Protein AF-A0A2K2TXX6-F1 (afdb_monomer)

Radius of gyration: 112.75 Å; Cα contacts (8 Å, |Δi|>4): 164; chains: 1; bounding box: 231×86×339 Å

Structure (mmCIF, N/CA/C/O backbone):
data_AF-A0A2K2TXX6-F1
#
_entry.id   AF-A0A2K2TXX6-F1
#
loop_
_atom_site.group_PDB
_atom_site.id
_atom_site.type_symbol
_atom_site.label_atom_id
_atom_site.label_alt_id
_atom_site.label_comp_id
_atom_site.label_asym_id
_atom_site.label_entity_id
_atom_site.label_seq_id
_atom_site.pdbx_PDB_ins_code
_atom_site.Cartn_x
_atom_site.Cartn_y
_atom_site.Cartn_z
_atom_site.occupancy
_atom_site.B_iso_or_equiv
_atom_site.auth_seq_id
_atom_site.auth_comp_id
_atom_site.auth_asym_id
_atom_site.auth_atom_id
_atom_site.pdbx_PDB_model_num
ATOM 1 N N . MET A 1 1 ? -88.894 10.473 211.378 1.00 54.88 1 MET A N 1
ATOM 2 C CA . MET A 1 1 ? -88.520 10.348 209.951 1.00 54.88 1 MET A CA 1
ATOM 3 C C . MET A 1 1 ? -89.154 11.497 209.178 1.00 54.88 1 MET A C 1
ATOM 5 O O . MET A 1 1 ? -90.356 11.687 209.310 1.00 54.88 1 MET A O 1
ATOM 9 N N . ALA A 1 2 ? -88.357 12.296 208.462 1.00 49.31 2 ALA A N 1
ATOM 10 C CA . ALA A 1 2 ? -88.791 13.479 207.704 1.00 49.31 2 ALA A CA 1
ATOM 11 C C . ALA A 1 2 ? -87.678 13.893 206.715 1.00 49.31 2 ALA A C 1
ATOM 13 O O . ALA A 1 2 ? -86.515 13.722 207.057 1.00 49.31 2 ALA A O 1
ATOM 14 N N . LYS A 1 3 ? -87.918 14.479 205.535 1.00 46.47 3 LYS A N 1
ATOM 15 C CA . LYS A 1 3 ? -89.090 14.522 204.634 1.00 46.47 3 LYS A CA 1
ATOM 16 C C . LYS A 1 3 ? -88.540 14.953 203.259 1.00 46.47 3 LYS A C 1
ATOM 18 O O . LYS A 1 3 ? -87.816 15.941 203.196 1.00 46.47 3 LYS A O 1
ATOM 23 N N . LEU A 1 4 ? -88.849 14.217 202.191 1.00 51.28 4 LEU A N 1
ATOM 24 C CA . LEU A 1 4 ? -88.405 14.537 200.827 1.00 51.28 4 LEU A CA 1
ATOM 25 C C . LEU A 1 4 ? -89.180 15.727 200.243 1.00 51.28 4 LEU A C 1
ATOM 27 O O . LEU A 1 4 ? -90.407 15.778 200.349 1.00 51.28 4 LEU A O 1
ATOM 31 N N . GLN A 1 5 ? -88.454 16.637 199.590 1.00 69.19 5 GLN A N 1
ATOM 32 C CA . GLN A 1 5 ? -88.992 17.682 198.714 1.00 69.19 5 GLN A CA 1
ATOM 33 C C . GLN A 1 5 ? -88.834 17.254 197.244 1.00 69.19 5 GLN A C 1
ATOM 35 O O . GLN A 1 5 ? -87.839 16.628 196.886 1.00 69.19 5 GLN A O 1
ATOM 40 N N . TYR A 1 6 ? -89.833 17.563 196.416 1.00 70.69 6 TYR A N 1
ATOM 41 C CA . TYR A 1 6 ? -89.988 17.135 195.021 1.00 70.69 6 TYR A CA 1
ATOM 42 C C . TYR A 1 6 ? -90.580 18.285 194.188 1.00 70.69 6 TYR A C 1
ATOM 44 O O . TYR A 1 6 ? -91.338 19.096 194.722 1.00 70.69 6 TYR A O 1
ATOM 52 N N . MET A 1 7 ? -90.267 18.355 192.887 1.00 73.12 7 MET A N 1
ATOM 53 C CA . MET A 1 7 ? -91.048 19.166 191.942 1.00 73.12 7 MET A CA 1
ATOM 54 C C . MET A 1 7 ? -92.363 18.453 191.654 1.00 73.12 7 MET A C 1
ATOM 56 O O . MET A 1 7 ? -92.396 17.245 191.416 1.00 73.12 7 MET A O 1
ATOM 60 N N . THR A 1 8 ? -93.453 19.209 191.702 1.00 74.88 8 THR A N 1
ATOM 61 C CA . THR A 1 8 ? -94.762 18.704 191.306 1.00 74.88 8 THR A CA 1
ATOM 62 C C . THR A 1 8 ? -94.831 18.609 189.789 1.00 74.88 8 THR A C 1
ATOM 64 O O . THR A 1 8 ? -94.085 19.268 189.062 1.00 74.88 8 THR A O 1
ATOM 67 N N . LEU A 1 9 ? -95.780 17.811 189.311 1.00 78.88 9 LEU A N 1
ATOM 68 C CA . LEU A 1 9 ? -96.075 17.719 187.888 1.00 78.88 9 LEU A CA 1
ATOM 69 C C . LEU A 1 9 ? -96.394 19.103 187.288 1.00 78.88 9 LEU A C 1
ATOM 71 O O . LEU A 1 9 ? -95.969 19.383 186.179 1.00 78.88 9 LEU A O 1
ATOM 75 N N . ALA A 1 10 ? -97.033 19.996 188.055 1.00 85.25 10 ALA A N 1
ATOM 76 C CA . ALA A 1 10 ? -97.324 21.369 187.637 1.00 85.25 10 ALA A CA 1
ATOM 77 C C . ALA A 1 10 ? -96.055 22.179 187.321 1.00 85.25 10 ALA A C 1
ATOM 79 O O . ALA A 1 10 ? -95.984 22.821 186.279 1.00 85.25 10 ALA A O 1
ATOM 80 N N . ASN A 1 11 ? -95.028 22.081 188.170 1.00 77.56 11 ASN A N 1
ATOM 81 C CA . ASN A 1 11 ? -93.769 22.800 187.964 1.00 77.56 11 ASN A CA 1
ATOM 82 C C . ASN A 1 11 ? -92.996 22.271 186.740 1.00 77.56 11 ASN A C 1
ATOM 84 O O . ASN A 1 11 ? -92.229 23.007 186.125 1.00 77.56 11 ASN A O 1
ATOM 88 N N . LEU A 1 12 ? -93.167 20.987 186.400 1.00 81.69 12 LEU A N 1
ATOM 89 C CA . LEU A 1 12 ? -92.583 20.395 185.195 1.00 81.69 12 LEU A CA 1
ATOM 90 C C . LEU A 1 12 ? -93.338 20.836 183.930 1.00 81.69 12 LEU A C 1
ATOM 92 O O . LEU A 1 12 ? -92.712 21.113 182.908 1.00 81.69 12 LEU A O 1
ATOM 96 N N . THR A 1 13 ? -94.669 20.928 184.012 1.00 80.31 13 THR A N 1
ATOM 97 C CA . THR A 1 13 ? -95.532 21.422 182.929 1.00 80.31 13 THR A CA 1
ATOM 98 C C . THR A 1 13 ? -95.221 22.878 182.595 1.00 80.31 13 THR A C 1
ATOM 100 O O . THR A 1 13 ? -94.995 23.192 181.435 1.00 80.31 13 THR A O 1
ATOM 103 N N . GLU A 1 14 ? -95.090 23.740 183.604 1.00 80.19 14 GLU A N 1
ATOM 104 C CA . GLU A 1 14 ? -94.794 25.166 183.412 1.00 80.19 14 GLU A CA 1
ATOM 105 C C . GLU A 1 14 ? -93.447 25.400 182.705 1.00 80.19 14 GLU A C 1
ATOM 107 O O . GLU A 1 14 ? -93.317 26.277 181.852 1.00 80.19 14 GLU A O 1
ATOM 112 N N . TYR A 1 15 ? -92.443 24.568 182.988 1.00 80.38 15 TYR A N 1
ATOM 113 C CA . TYR A 1 15 ? -91.153 24.644 182.304 1.00 80.38 15 TYR A CA 1
ATOM 114 C C . TYR A 1 15 ? -91.222 24.153 180.848 1.00 80.38 15 TYR A C 1
ATOM 116 O O . TYR A 1 15 ? -90.601 24.740 179.960 1.00 80.38 15 TYR A O 1
ATOM 124 N N . ASN A 1 16 ? -91.995 23.094 180.591 1.00 76.94 16 ASN A N 1
ATOM 125 C CA . ASN A 1 16 ? -92.209 22.562 179.246 1.00 76.94 16 ASN A CA 1
ATOM 126 C C . ASN A 1 16 ? -93.028 23.525 178.366 1.00 76.94 16 ASN A C 1
ATOM 128 O O . ASN A 1 16 ? -92.747 23.651 177.174 1.00 76.94 16 ASN A O 1
ATOM 132 N N . ASP A 1 17 ? -93.975 24.254 178.960 1.00 74.19 17 ASP A N 1
ATOM 133 C CA . ASP A 1 17 ? -94.766 25.284 178.281 1.00 74.19 17 ASP A CA 1
ATOM 134 C C . ASP A 1 17 ? -93.906 26.498 177.883 1.00 74.19 17 ASP A C 1
ATOM 136 O O . ASP A 1 17 ? -94.115 27.079 176.821 1.00 74.19 17 ASP A O 1
ATOM 140 N N . LEU A 1 18 ? -92.888 26.849 178.680 1.00 73.38 18 LEU A N 1
ATOM 141 C CA . LEU A 1 18 ? -91.960 27.949 178.377 1.00 73.38 18 LEU A CA 1
ATOM 142 C C . LEU A 1 18 ? -90.919 27.607 177.296 1.00 73.38 18 LEU A C 1
ATOM 144 O O . LEU A 1 18 ? -90.431 28.508 176.611 1.00 73.38 18 LEU A O 1
ATOM 148 N N . LEU A 1 19 ? -90.562 26.328 177.126 1.00 74.50 19 LEU A N 1
ATOM 149 C CA . LEU A 1 19 ? -89.631 25.878 176.079 1.00 74.50 19 LEU A CA 1
ATOM 150 C C . LEU A 1 19 ? -90.319 25.626 174.724 1.00 74.50 19 LEU A C 1
ATOM 152 O O . LEU A 1 19 ? -89.647 25.549 173.692 1.00 74.50 19 LEU A O 1
ATOM 156 N N . GLY A 1 20 ? -91.642 25.462 174.718 1.00 62.75 20 GLY A N 1
ATOM 157 C CA . GLY A 1 20 ? -92.421 25.039 173.561 1.00 62.75 20 GLY A CA 1
ATOM 158 C C . GLY A 1 20 ? -93.181 26.175 172.878 1.00 62.75 20 GLY A C 1
ATOM 159 O O . GLY A 1 20 ? -93.787 27.028 173.508 1.00 62.75 20 GLY A O 1
ATOM 160 N N . ALA A 1 21 ? -93.210 26.125 171.549 1.00 64.25 21 ALA A N 1
ATOM 161 C CA . ALA A 1 21 ? -94.090 26.884 170.656 1.00 64.25 21 ALA A CA 1
ATOM 162 C C . ALA A 1 21 ? -93.829 28.394 170.475 1.00 64.25 21 ALA A C 1
ATOM 164 O O . ALA A 1 21 ? -93.776 28.820 169.319 1.00 64.25 21 ALA A O 1
ATOM 165 N N . ASP A 1 22 ? -93.624 29.212 171.510 1.00 66.69 22 ASP A N 1
ATOM 166 C CA . ASP A 1 22 ? -93.670 30.675 171.291 1.00 66.69 22 ASP A CA 1
ATOM 167 C C . ASP A 1 22 ? -92.436 31.225 170.542 1.00 66.69 22 ASP A C 1
ATOM 169 O O . ASP A 1 22 ? -92.549 32.086 169.666 1.00 66.69 22 ASP A O 1
ATOM 173 N N . LEU A 1 23 ? -91.246 30.668 170.800 1.00 69.69 23 LEU A N 1
ATOM 174 C CA . LEU A 1 23 ? -90.014 31.083 170.116 1.00 69.69 23 LEU A CA 1
ATOM 175 C C . LEU A 1 23 ? -89.927 30.530 168.684 1.00 69.69 23 LEU A C 1
ATOM 177 O O . LEU A 1 23 ? -89.502 31.222 167.758 1.00 69.69 23 LEU A O 1
ATOM 181 N N . LEU A 1 24 ? -90.357 29.279 168.497 1.00 67.75 24 LEU A N 1
ATOM 182 C CA . LEU A 1 24 ? -90.286 28.591 167.209 1.00 67.75 24 LEU A CA 1
ATOM 183 C C . LEU A 1 24 ? -91.303 29.164 166.211 1.00 67.75 24 LEU A C 1
ATOM 185 O O . LEU A 1 24 ? -90.999 29.275 165.027 1.00 67.75 24 LEU A O 1
ATOM 189 N N . THR A 1 25 ? -92.472 29.600 166.687 1.00 68.62 25 THR A N 1
ATOM 190 C CA . THR A 1 25 ? -93.511 30.211 165.842 1.00 68.62 25 THR A CA 1
ATOM 191 C C . THR A 1 25 ? -93.083 31.588 165.335 1.00 68.62 25 THR A C 1
ATOM 193 O O . THR A 1 25 ? -93.201 31.850 164.141 1.00 68.62 25 THR A O 1
ATOM 196 N N . LYS A 1 26 ? -92.463 32.424 166.182 1.00 68.88 26 LYS A N 1
ATOM 197 C CA . LYS A 1 26 ? -91.936 33.741 165.769 1.00 68.88 26 LYS A CA 1
ATOM 198 C C . LYS A 1 26 ? -90.804 33.640 164.742 1.00 68.88 26 LYS A C 1
ATOM 200 O O . LYS A 1 26 ? -90.724 34.464 163.835 1.00 68.88 26 LYS A O 1
ATOM 205 N N . ILE A 1 27 ? -89.955 32.615 164.844 1.00 67.00 27 ILE A N 1
ATOM 206 C CA . ILE A 1 27 ? -88.919 32.344 163.835 1.00 67.00 27 ILE A CA 1
ATOM 207 C C . ILE A 1 27 ? -89.554 31.804 162.542 1.00 67.00 27 ILE A C 1
ATOM 209 O O . ILE A 1 27 ? -89.162 32.210 161.450 1.00 67.00 27 ILE A O 1
ATOM 213 N N . ASN A 1 28 ? -90.568 30.940 162.631 1.00 67.44 28 ASN A N 1
ATOM 214 C CA . ASN A 1 28 ? -91.198 30.343 161.452 1.00 67.44 28 ASN A CA 1
ATOM 215 C C . ASN A 1 28 ? -92.062 31.348 160.657 1.00 67.44 28 ASN A C 1
ATOM 217 O O . ASN A 1 28 ? -92.015 31.357 159.428 1.00 67.44 28 ASN A O 1
ATOM 221 N N . GLU A 1 29 ? -92.782 32.256 161.324 1.00 62.12 29 GLU A N 1
ATOM 222 C CA . GLU A 1 29 ? -93.545 33.329 160.664 1.00 62.12 29 GLU A CA 1
ATOM 223 C C . GLU A 1 29 ? -92.644 34.351 159.949 1.00 62.12 29 GLU A C 1
ATOM 225 O O . GLU A 1 29 ? -93.031 34.890 158.911 1.00 62.12 29 GLU A O 1
ATOM 230 N N . ALA A 1 30 ? -91.418 34.570 160.435 1.00 62.34 30 ALA A N 1
ATOM 231 C CA . ALA A 1 30 ? -90.466 35.490 159.813 1.00 62.34 30 ALA A CA 1
ATOM 232 C C . ALA A 1 30 ? -89.760 34.913 158.568 1.00 62.34 30 ALA A C 1
ATOM 234 O O . ALA A 1 30 ? -89.344 35.679 157.699 1.00 62.34 30 ALA A O 1
ATOM 235 N N . VAL A 1 31 ? -89.613 33.585 158.457 1.00 61.41 31 VAL A N 1
ATOM 236 C CA . VAL A 1 31 ? -88.744 32.956 157.436 1.00 61.41 31 VAL A CA 1
ATOM 237 C C . VAL A 1 31 ? -89.524 32.125 156.403 1.00 61.41 31 VAL A C 1
ATOM 239 O O . VAL A 1 31 ? -89.083 31.986 155.262 1.00 61.41 31 VAL A O 1
ATOM 242 N N . SER A 1 32 ? -90.725 31.640 156.730 1.00 56.28 32 SER A N 1
ATOM 243 C CA . SER A 1 32 ? -91.568 30.862 155.804 1.00 56.28 32 SER A CA 1
ATOM 244 C C . SER A 1 32 ? -92.094 31.627 154.558 1.00 56.28 32 SER A C 1
ATOM 246 O O . SER A 1 32 ? -92.290 30.986 153.522 1.00 56.28 32 SER A O 1
ATOM 248 N N . PRO A 1 33 ? -92.275 32.971 154.539 1.00 60.00 33 PRO A N 1
ATOM 249 C CA . PRO A 1 33 ? -92.787 33.665 153.345 1.00 60.00 33 PRO A CA 1
ATOM 250 C C . PRO A 1 33 ? -91.754 34.040 152.258 1.00 60.00 33 PRO A C 1
ATOM 252 O O . PRO A 1 33 ? -92.148 34.666 151.271 1.00 60.00 33 PRO A O 1
ATOM 255 N N . ALA A 1 34 ? -90.456 33.751 152.415 1.00 68.69 34 ALA A N 1
ATOM 256 C CA . ALA A 1 34 ? -89.424 34.623 151.840 1.00 68.69 34 ALA A CA 1
ATOM 257 C C . ALA A 1 34 ? -89.134 34.512 150.325 1.00 68.69 34 ALA A C 1
ATOM 259 O O . ALA A 1 34 ? -88.709 35.510 149.767 1.00 68.69 34 ALA A O 1
ATOM 260 N N . ILE A 1 35 ? -89.358 33.405 149.604 1.00 74.31 35 ILE A N 1
ATOM 261 C CA . ILE A 1 35 ? -89.142 33.381 148.134 1.00 74.31 35 ILE A CA 1
ATOM 262 C C . ILE A 1 35 ? -90.214 32.524 147.456 1.00 74.31 35 ILE A C 1
ATOM 264 O O . ILE A 1 35 ? -90.411 31.368 147.814 1.00 74.31 35 ILE A O 1
ATOM 268 N N . LYS A 1 36 ? -90.922 33.086 146.475 1.00 78.12 36 LYS A N 1
ATOM 269 C CA . LYS A 1 36 ? -92.045 32.441 145.772 1.00 78.12 36 LYS A CA 1
ATOM 270 C C . LYS A 1 36 ? -91.811 32.262 144.276 1.00 78.12 36 LYS A C 1
ATOM 272 O O . LYS A 1 36 ? -92.458 31.407 143.679 1.00 78.12 36 LYS A O 1
ATOM 277 N N . THR A 1 37 ? -90.907 33.040 143.682 1.00 81.81 37 THR A N 1
ATOM 278 C CA . THR A 1 37 ? -90.600 32.957 142.247 1.00 81.81 37 THR A CA 1
ATOM 279 C C . THR A 1 37 ? -89.166 33.389 141.971 1.00 81.81 37 THR A C 1
ATOM 281 O O . THR A 1 37 ? -88.588 34.155 142.743 1.00 81.81 37 THR A O 1
ATOM 284 N N . VAL A 1 38 ? -88.609 32.914 140.856 1.00 84.81 38 VAL A N 1
ATOM 285 C CA . VAL A 1 38 ? -87.271 33.264 140.360 1.00 84.81 38 VAL A CA 1
ATOM 286 C C . VAL A 1 38 ? -87.371 33.572 138.867 1.00 84.81 38 VAL A C 1
ATOM 288 O O . VAL A 1 38 ? -88.135 32.909 138.164 1.00 84.81 38 VAL A O 1
ATOM 291 N N . SER A 1 39 ? -86.614 34.554 138.384 1.00 88.12 39 SER A N 1
ATOM 292 C CA . SER A 1 39 ? -86.461 34.861 136.955 1.00 88.12 39 SER A CA 1
ATOM 293 C C . SER A 1 39 ? -84.983 35.032 136.586 1.00 88.12 39 SER A C 1
ATOM 295 O O . SER A 1 39 ? -84.123 35.132 137.463 1.00 88.12 39 SER A O 1
ATOM 297 N N . LEU A 1 40 ? -84.687 35.046 135.285 1.00 87.25 40 LEU A N 1
ATOM 298 C CA . LEU A 1 40 ? -83.383 35.450 134.755 1.00 87.25 40 LEU A CA 1
ATOM 299 C C . LEU A 1 40 ? -83.506 36.789 134.024 1.00 87.25 40 LEU A C 1
ATOM 301 O O . LEU A 1 40 ? -84.563 37.094 133.473 1.00 87.25 40 LEU A O 1
ATOM 305 N N . SER A 1 41 ? -82.406 37.538 133.971 1.00 85.44 41 SER A N 1
ATOM 306 C CA . SER A 1 41 ? -82.227 38.655 133.041 1.00 85.44 41 SER A CA 1
ATOM 307 C C . SER A 1 41 ? -82.274 38.198 131.576 1.00 85.44 41 SER A C 1
ATOM 309 O O . SER A 1 41 ? -81.999 37.038 131.261 1.00 85.44 41 SER A O 1
ATOM 311 N N . ASP A 1 42 ? -82.565 39.126 130.661 1.00 83.50 42 ASP A N 1
ATOM 312 C CA . ASP A 1 42 ? -82.643 38.845 129.217 1.00 83.50 42 ASP A CA 1
ATOM 313 C C . ASP A 1 42 ? -81.310 38.365 128.622 1.00 83.50 42 ASP A C 1
ATOM 315 O O . ASP A 1 42 ? -81.284 37.502 127.742 1.00 83.50 42 ASP A O 1
ATOM 319 N N . ASP A 1 43 ? -80.190 38.871 129.142 1.00 80.62 43 ASP A N 1
ATOM 320 C CA . ASP A 1 43 ? -78.844 38.417 128.779 1.00 80.62 43 ASP A CA 1
ATOM 321 C C . ASP A 1 43 ? -78.465 37.072 129.429 1.00 80.62 43 ASP A C 1
ATOM 323 O O . ASP A 1 43 ? -77.410 36.512 129.134 1.00 80.62 43 ASP A O 1
ATOM 327 N N . LYS A 1 44 ? -79.346 36.535 130.286 1.00 83.00 44 LYS A N 1
ATOM 328 C CA . LYS A 1 44 ? -79.206 35.284 131.042 1.00 83.00 44 LYS A CA 1
ATOM 329 C C . LYS A 1 44 ? -78.016 35.260 132.003 1.00 83.00 44 LYS A C 1
ATOM 331 O O . LYS A 1 44 ? -77.578 34.179 132.395 1.00 83.00 44 LYS A O 1
ATOM 336 N N . GLN A 1 45 ? -77.510 36.425 132.405 1.00 87.19 45 GLN A N 1
ATOM 337 C CA . GLN A 1 45 ? -76.356 36.536 133.299 1.00 87.19 45 GLN A CA 1
ATOM 338 C C . GLN A 1 45 ? -76.720 36.856 134.746 1.00 87.19 45 GLN A C 1
ATOM 340 O O . GLN A 1 45 ? -75.836 36.854 135.588 1.00 87.19 45 GLN A O 1
ATOM 345 N N . THR A 1 46 ? -77.980 37.123 135.087 1.00 85.88 46 THR A N 1
ATOM 346 C CA . THR A 1 46 ? -78.378 37.392 136.477 1.00 85.88 46 THR A CA 1
ATOM 347 C C . THR A 1 46 ? -79.666 36.659 136.825 1.00 85.88 46 THR A C 1
ATOM 349 O O . THR A 1 46 ? -80.629 36.684 136.063 1.00 85.88 46 THR A O 1
ATOM 352 N N . LEU A 1 47 ? -79.686 36.011 137.990 1.00 90.50 47 LEU A N 1
ATOM 353 C CA . LEU A 1 47 ? -80.869 35.399 138.594 1.00 90.50 47 LEU A CA 1
ATOM 354 C C . LEU A 1 47 ? -81.482 36.356 139.618 1.00 90.50 47 LEU A C 1
ATOM 356 O O . LEU A 1 47 ? -80.795 36.785 140.545 1.00 90.50 47 LEU A O 1
ATOM 360 N N . TYR A 1 48 ? -82.774 36.640 139.494 1.00 86.75 48 TYR A N 1
ATOM 361 C CA . TYR A 1 48 ? -83.528 37.466 140.436 1.00 86.75 48 TYR A CA 1
ATOM 362 C C . TYR A 1 48 ? -84.503 36.607 141.240 1.00 86.75 48 TYR A C 1
ATOM 364 O O . TYR A 1 48 ? -85.242 35.803 140.670 1.00 86.75 48 TYR A O 1
ATOM 372 N N . PHE A 1 49 ? -84.529 36.791 142.562 1.00 85.12 49 PHE A N 1
ATOM 373 C CA . PHE A 1 49 ? -85.377 36.026 143.478 1.00 85.12 49 PHE A CA 1
ATOM 374 C C . PHE A 1 49 ? -86.408 36.939 144.142 1.00 85.12 49 PHE A C 1
ATOM 376 O O . PHE A 1 49 ? -86.067 38.005 144.653 1.00 85.12 49 PHE A O 1
ATOM 383 N N . TYR A 1 50 ? -87.671 36.513 144.181 1.00 81.69 50 TYR A N 1
ATOM 384 C CA . TYR A 1 50 ? -88.786 37.359 144.612 1.00 81.69 50 TYR A CA 1
ATOM 385 C C . TYR A 1 50 ? -89.594 36.705 145.724 1.00 81.69 50 TYR A C 1
ATOM 387 O O . TYR A 1 50 ? -89.934 35.526 145.647 1.00 81.69 50 TYR A O 1
ATOM 395 N N . THR A 1 51 ? -90.009 37.497 146.710 1.00 79.50 51 THR A N 1
ATOM 396 C CA . THR A 1 51 ? -90.930 37.086 147.790 1.00 79.50 51 THR A CA 1
ATOM 397 C C . THR A 1 51 ? -92.397 37.013 147.323 1.00 79.50 51 THR A C 1
ATOM 399 O O . THR A 1 51 ? -93.264 36.467 148.010 1.00 79.50 51 THR A O 1
ATOM 402 N N . LYS A 1 52 ? -92.699 37.554 146.134 1.00 78.69 52 LYS A N 1
ATOM 403 C CA . LYS A 1 52 ? -94.027 37.579 145.499 1.00 78.69 52 LYS A CA 1
ATOM 404 C C . LYS A 1 52 ? -94.131 36.485 144.436 1.00 78.69 52 LYS A C 1
ATOM 406 O O . LYS A 1 52 ? -93.141 36.174 143.785 1.00 78.69 52 LYS A O 1
ATOM 411 N N . LYS A 1 53 ? -95.335 35.930 144.241 1.00 77.12 53 LYS A N 1
ATOM 412 C CA . LYS A 1 53 ? -95.613 34.819 143.300 1.00 77.12 53 LYS A CA 1
ATOM 413 C C . LYS A 1 53 ? -95.663 35.248 141.817 1.00 77.12 53 LYS A C 1
ATOM 415 O O . LYS A 1 53 ? -95.617 34.401 140.936 1.00 77.12 53 LYS A O 1
ATOM 420 N N . ALA A 1 54 ? -95.805 36.549 141.553 1.00 77.50 54 ALA A N 1
ATOM 421 C CA . ALA A 1 54 ? -95.857 37.143 140.214 1.00 77.50 54 ALA A CA 1
ATOM 422 C C . ALA A 1 54 ? -95.296 38.583 140.266 1.00 77.50 54 ALA A C 1
ATOM 424 O O . ALA A 1 54 ? -96.070 39.533 140.390 1.00 77.50 54 ALA A O 1
ATOM 425 N N . PRO A 1 55 ? -93.962 38.752 140.310 1.00 72.00 55 PRO A N 1
ATOM 426 C CA . PRO A 1 55 ? -93.321 40.069 140.282 1.00 72.00 55 PRO A CA 1
ATOM 427 C C . PRO A 1 55 ? -93.532 40.749 138.922 1.00 72.00 55 PRO A C 1
ATOM 429 O O . PRO A 1 55 ? -93.608 40.065 137.901 1.00 72.00 55 PRO A O 1
ATOM 432 N N . VAL A 1 56 ? -93.645 42.081 138.907 1.00 70.31 56 VAL A N 1
ATOM 433 C CA . VAL A 1 56 ? -93.937 42.836 137.670 1.00 70.31 56 VAL A CA 1
ATOM 434 C C . VAL A 1 56 ? -92.655 43.381 137.046 1.00 70.31 56 VAL A C 1
ATOM 436 O O . VAL A 1 56 ? -92.546 43.447 135.824 1.00 70.31 56 VAL A O 1
ATOM 439 N N . THR A 1 57 ? -91.666 43.731 137.871 1.00 77.25 57 THR A N 1
ATOM 440 C CA . THR A 1 57 ? -90.362 44.234 137.420 1.00 77.25 57 THR A CA 1
ATOM 441 C C . THR A 1 57 ? -89.220 43.569 138.189 1.00 77.25 57 THR A C 1
ATOM 443 O O . THR A 1 57 ? -89.425 42.954 139.235 1.00 77.25 57 THR A O 1
ATOM 446 N N . VAL A 1 58 ? -87.990 43.676 137.676 1.00 74.81 58 VAL A N 1
ATOM 447 C CA . VAL A 1 58 ? -86.796 43.153 138.367 1.00 74.81 58 VAL A CA 1
ATOM 448 C C . VAL A 1 58 ? -86.492 43.886 139.672 1.00 74.81 58 VAL A C 1
ATOM 450 O O . VAL A 1 58 ? -85.924 43.282 140.576 1.00 74.81 58 VAL A O 1
ATOM 453 N N . ASP A 1 59 ? -86.964 45.123 139.819 1.00 79.44 59 ASP A N 1
ATOM 454 C CA . ASP A 1 59 ? -86.803 45.922 141.039 1.00 79.44 59 ASP A CA 1
ATOM 455 C C . ASP A 1 59 ? -87.603 45.362 142.230 1.00 79.44 59 ASP A C 1
ATOM 457 O O . ASP A 1 59 ? -87.296 45.667 143.379 1.00 79.44 59 ASP A O 1
ATOM 461 N N . ASP A 1 60 ? -88.598 44.499 141.983 1.00 76.44 60 ASP A N 1
ATOM 462 C CA . ASP A 1 60 ? -89.305 43.754 143.036 1.00 76.44 60 ASP A CA 1
ATOM 463 C C . ASP A 1 60 ? -88.441 42.640 143.672 1.00 76.44 60 ASP A C 1
ATOM 465 O O . ASP A 1 60 ? -88.909 41.945 144.585 1.00 76.44 60 ASP A O 1
ATOM 469 N N . ALA A 1 61 ? -87.228 42.389 143.166 1.00 79.44 61 ALA A N 1
ATOM 470 C CA . ALA A 1 61 ? -86.386 41.295 143.634 1.00 79.44 61 ALA A CA 1
ATOM 471 C C . ALA A 1 61 ? -85.924 41.530 145.075 1.00 79.44 61 ALA A C 1
ATOM 473 O O . ALA A 1 61 ? -85.393 42.581 145.424 1.00 79.44 61 ALA A O 1
ATOM 474 N N . ALA A 1 62 ? -86.079 40.507 145.913 1.00 80.25 62 ALA A N 1
ATOM 475 C CA . ALA A 1 62 ? -85.583 40.534 147.283 1.00 80.25 62 ALA A CA 1
ATOM 476 C C . ALA A 1 62 ? -84.048 40.504 147.317 1.00 80.25 62 ALA A C 1
ATOM 478 O O . ALA A 1 62 ? -83.436 41.138 148.171 1.00 80.25 62 ALA A O 1
ATOM 479 N N . PHE A 1 63 ? -83.435 39.777 146.378 1.00 83.25 63 PHE A N 1
ATOM 480 C CA . PHE A 1 63 ? -82.009 39.840 146.065 1.00 83.25 63 PHE A CA 1
ATOM 481 C C . PHE A 1 63 ? -81.741 39.219 144.683 1.00 83.25 63 PHE A C 1
ATOM 483 O O . PHE A 1 63 ? -82.611 38.565 144.097 1.00 83.25 63 PHE A O 1
ATOM 490 N N . SER A 1 64 ? -80.531 39.416 144.158 1.00 82.94 64 SER A N 1
ATOM 491 C CA . SER A 1 64 ? -80.092 38.854 142.877 1.00 82.94 64 SER A CA 1
ATOM 492 C C . SER A 1 64 ? -78.704 38.223 142.966 1.00 82.94 64 SER A C 1
ATOM 494 O O . SER A 1 64 ? -77.927 38.540 143.869 1.00 82.94 64 SER A O 1
ATOM 496 N N . ILE A 1 65 ? -78.412 37.305 142.040 1.00 88.88 65 ILE A N 1
ATOM 497 C CA . ILE A 1 65 ? -77.119 36.625 141.906 1.00 88.88 65 ILE A CA 1
ATOM 498 C C . ILE A 1 65 ? -76.628 36.757 140.453 1.00 88.88 65 ILE A C 1
ATOM 500 O O . ILE A 1 65 ? -77.302 36.244 139.556 1.00 88.88 65 ILE A O 1
ATOM 504 N N . PRO A 1 66 ? -75.462 37.377 140.197 1.00 84.50 66 PRO A N 1
ATOM 505 C CA . PRO A 1 66 ? -74.828 37.350 138.882 1.00 84.50 66 PRO A CA 1
ATOM 506 C C . PRO A 1 66 ? -74.164 35.989 138.607 1.00 84.50 66 PRO A C 1
ATOM 508 O O . PRO A 1 66 ? -73.510 35.406 139.473 1.00 84.50 66 PRO A O 1
ATOM 511 N N . LEU A 1 67 ? -74.326 35.489 137.385 1.00 84.50 67 LEU A N 1
ATOM 512 C CA . LEU A 1 67 ? -73.692 34.294 136.832 1.00 84.50 67 LEU A CA 1
ATOM 513 C C . LEU A 1 67 ? -72.406 34.681 136.063 1.00 84.50 67 LEU A C 1
ATOM 515 O O . LEU A 1 67 ? -72.321 35.795 135.547 1.00 84.50 67 LEU A O 1
ATOM 519 N N . PRO A 1 68 ? -71.395 33.794 135.957 1.00 80.44 68 PRO A N 1
ATOM 520 C CA . PRO A 1 68 ? -70.166 34.074 135.205 1.00 80.44 68 PRO A CA 1
ATOM 521 C C . PRO A 1 68 ? -70.423 34.273 133.703 1.00 80.44 68 PRO A C 1
ATOM 523 O O . PRO A 1 68 ? -71.254 33.576 133.121 1.00 80.44 68 PRO A O 1
ATOM 526 N N . ALA A 1 69 ? -69.659 35.165 133.063 1.00 74.94 69 ALA A N 1
ATOM 527 C CA . ALA A 1 69 ? -69.764 35.418 131.624 1.00 74.94 69 ALA A CA 1
ATOM 528 C C . ALA A 1 69 ? -69.389 34.168 130.784 1.00 74.94 69 ALA A C 1
ATOM 530 O O . ALA A 1 69 ? -68.412 33.486 131.118 1.00 74.94 69 ALA A O 1
ATOM 531 N N . PRO A 1 70 ? -70.108 33.859 129.683 1.00 72.56 70 PRO A N 1
ATOM 532 C CA . PRO A 1 70 ? -69.749 32.768 128.772 1.00 72.56 70 PRO A CA 1
ATOM 533 C C . PRO A 1 70 ? -68.373 32.985 128.118 1.00 72.56 70 PRO A C 1
ATOM 535 O O . PRO A 1 70 ? -68.031 34.105 127.746 1.00 72.56 70 PRO A O 1
ATOM 538 N N . VAL A 1 71 ? -67.596 31.914 127.920 1.00 75.06 71 VAL A N 1
ATOM 539 C CA . VAL A 1 71 ? -66.316 31.970 127.188 1.00 75.06 71 VAL A CA 1
ATOM 540 C C . VAL A 1 71 ? -66.569 31.833 125.686 1.00 75.06 71 VAL A C 1
ATOM 542 O O . VAL A 1 71 ? -67.166 30.848 125.251 1.00 75.06 71 VAL A O 1
ATOM 545 N N . ASP A 1 72 ? -66.079 32.788 124.894 1.00 73.50 72 ASP A N 1
ATOM 546 C CA . ASP A 1 72 ? -66.106 32.711 123.432 1.00 73.50 72 ASP A CA 1
ATOM 547 C C . ASP A 1 72 ? -65.098 31.666 122.917 1.00 73.50 72 ASP A C 1
ATOM 549 O O . ASP A 1 72 ? -63.915 31.675 123.267 1.00 73.50 72 ASP A O 1
ATOM 553 N N . ILE A 1 73 ? -65.583 30.734 122.099 1.00 73.25 73 ILE A N 1
ATOM 554 C CA . ILE A 1 73 ? -64.788 29.674 121.459 1.00 73.25 73 ILE A CA 1
ATOM 555 C C . ILE A 1 73 ? -64.691 29.847 119.938 1.00 73.25 73 ILE A C 1
ATOM 557 O O . ILE A 1 73 ? -64.082 29.011 119.263 1.00 73.25 73 ILE A O 1
ATOM 561 N N . SER A 1 74 ? -65.278 30.908 119.381 1.00 64.56 74 SER A N 1
ATOM 562 C CA . SER A 1 74 ? -65.081 31.261 117.979 1.00 64.56 74 SER A CA 1
ATOM 563 C C . SER A 1 74 ? -63.627 31.723 117.761 1.00 64.56 74 SER A C 1
ATOM 565 O O . SER A 1 74 ? -63.075 32.475 118.557 1.00 64.56 74 SER A O 1
ATOM 567 N N . GLY A 1 75 ? -62.943 31.158 116.754 1.00 60.44 75 GLY A N 1
ATOM 568 C CA . GLY A 1 75 ? -61.506 31.389 116.498 1.00 60.44 75 GLY A CA 1
ATOM 569 C C . GLY A 1 75 ? -60.532 30.356 117.092 1.00 60.44 75 GLY A C 1
ATOM 570 O O . GLY A 1 75 ? -59.322 30.503 116.961 1.00 60.44 75 GLY A O 1
ATOM 571 N N . LYS A 1 76 ? -61.016 29.276 117.726 1.00 68.00 76 LYS A N 1
ATOM 572 C CA . LYS A 1 76 ? -60.143 28.163 118.166 1.00 68.00 76 LYS A CA 1
ATOM 573 C C . LYS A 1 76 ? -59.677 27.264 117.003 1.00 68.00 76 LYS A C 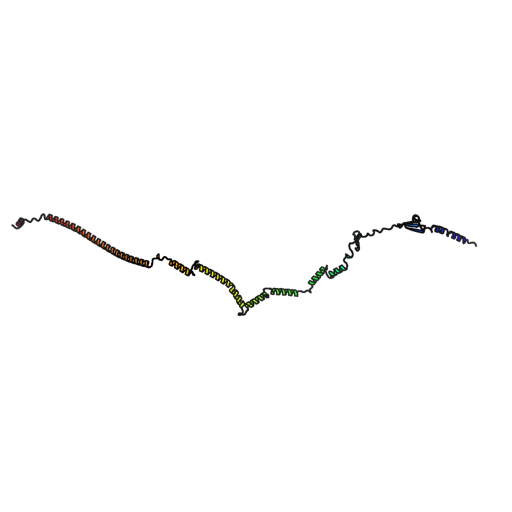1
ATOM 575 O O . LYS A 1 76 ? -58.674 26.576 117.161 1.00 68.00 76 LYS A O 1
ATOM 580 N N . ILE A 1 77 ? -60.388 27.276 115.866 1.00 69.06 77 ILE A N 1
ATOM 581 C CA . ILE A 1 77 ? -59.988 26.727 114.553 1.00 69.06 77 ILE A CA 1
ATOM 582 C C . ILE A 1 77 ? -60.634 27.608 113.471 1.00 69.06 77 ILE A C 1
ATOM 584 O O . ILE A 1 77 ? -61.864 27.703 113.424 1.00 69.06 77 ILE A O 1
ATOM 588 N N . ASP A 1 78 ? -59.835 28.220 112.595 1.00 73.38 78 ASP A N 1
ATOM 589 C CA . ASP A 1 78 ? -60.354 28.960 111.439 1.00 73.38 78 ASP A CA 1
ATOM 590 C C . ASP A 1 78 ? -60.838 28.005 110.341 1.00 73.38 78 ASP A C 1
ATOM 592 O O . ASP A 1 78 ? -60.233 26.965 110.067 1.00 73.38 78 ASP A O 1
ATOM 596 N N . LYS A 1 79 ? -61.948 28.354 109.679 1.00 74.25 79 LYS A N 1
ATOM 597 C CA . LYS A 1 79 ? -62.384 27.628 108.479 1.00 74.25 79 LYS A CA 1
ATOM 598 C C . LYS A 1 79 ? -61.396 27.905 107.347 1.00 74.25 79 LYS A C 1
ATOM 600 O O . LYS A 1 79 ? -61.133 29.064 107.040 1.00 74.25 79 LYS A O 1
ATOM 605 N N . VAL A 1 80 ? -60.934 26.852 106.672 1.00 80.94 80 VAL A N 1
ATOM 606 C CA . VAL A 1 80 ? -60.118 26.980 105.455 1.00 80.94 80 VAL A CA 1
ATOM 607 C C . VAL A 1 80 ? -60.907 27.758 104.393 1.00 80.94 80 VAL A C 1
ATOM 609 O O . VAL A 1 80 ? -61.945 27.287 103.912 1.00 80.94 80 VAL A O 1
ATOM 612 N N . SER A 1 81 ? -60.429 28.951 104.033 1.00 76.88 81 SER A N 1
ATOM 613 C CA . SER A 1 81 ? -61.017 29.794 102.989 1.00 76.88 81 SER A CA 1
ATOM 614 C C . SER A 1 81 ? -60.744 29.198 101.600 1.00 76.88 81 SER A C 1
ATOM 616 O O . SER A 1 81 ? -59.655 28.705 101.330 1.00 76.88 81 SER A O 1
ATOM 618 N N . ASN A 1 82 ? -61.751 29.205 100.717 1.00 81.38 82 ASN A N 1
ATOM 619 C CA . ASN A 1 82 ? -61.690 28.623 99.362 1.00 81.38 82 ASN A CA 1
ATOM 620 C C . ASN A 1 82 ? -61.358 27.115 99.298 1.00 81.38 82 ASN A C 1
ATOM 622 O O . ASN A 1 82 ? -60.768 26.654 98.322 1.00 81.38 82 ASN A O 1
ATOM 626 N N . SER A 1 83 ? -61.737 26.339 100.316 1.00 87.81 83 SER A N 1
ATOM 627 C CA . SER A 1 83 ? -61.548 24.883 100.298 1.00 87.81 83 SER A CA 1
ATOM 628 C C . SER A 1 83 ? -62.376 24.196 99.205 1.00 87.81 83 SER A C 1
ATOM 630 O O . SER A 1 83 ? -63.520 24.564 98.926 1.00 87.81 83 SER A O 1
ATOM 632 N N . THR A 1 84 ? -61.795 23.162 98.599 1.00 91.12 84 THR A N 1
ATOM 633 C CA . THR A 1 84 ? -62.458 22.275 97.642 1.00 91.12 84 THR A CA 1
ATOM 634 C C . THR A 1 84 ? -62.887 20.994 98.349 1.00 91.12 84 THR A C 1
ATOM 636 O O . THR A 1 84 ? -62.093 20.306 98.992 1.00 91.12 84 THR A O 1
ATOM 639 N N . ALA A 1 85 ? -64.168 20.646 98.225 1.00 90.31 85 ALA A N 1
ATOM 640 C CA . ALA A 1 85 ? -64.710 19.445 98.847 1.00 90.31 85 ALA A CA 1
ATOM 641 C C . ALA A 1 85 ? -64.004 18.173 98.334 1.00 90.31 85 ALA A C 1
ATOM 643 O O . ALA A 1 85 ? -63.880 17.963 97.129 1.00 90.31 85 ALA A O 1
ATOM 644 N N . GLY A 1 86 ? -63.584 17.308 99.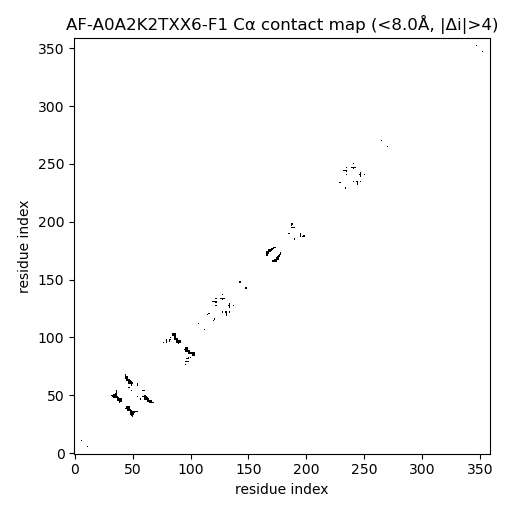261 1.00 89.06 86 GLY A N 1
ATOM 645 C CA . GLY A 1 86 ? -62.890 16.049 98.961 1.00 89.06 86 GLY A CA 1
ATOM 646 C C . GLY A 1 86 ? -61.361 16.140 98.956 1.00 89.06 86 GLY A C 1
ATOM 647 O O . GLY A 1 86 ? -60.703 15.096 98.929 1.00 89.06 86 GLY A O 1
ATOM 648 N N . ASN A 1 87 ? -60.793 17.346 99.038 1.00 93.81 87 ASN A N 1
ATOM 649 C CA . ASN A 1 87 ? -59.362 17.509 99.258 1.00 93.81 87 ASN A CA 1
ATOM 650 C C . ASN A 1 87 ? -58.991 17.210 100.715 1.00 93.81 87 ASN A C 1
ATOM 652 O O . ASN A 1 87 ? -59.774 17.426 101.643 1.00 93.81 87 ASN A O 1
ATOM 656 N N . LEU A 1 88 ? -57.777 16.700 100.912 1.00 92.19 88 LEU A N 1
ATOM 657 C CA . LEU A 1 88 ? -57.222 16.460 102.239 1.00 92.19 88 LEU A CA 1
ATOM 658 C C . LEU A 1 88 ? -56.740 17.782 102.850 1.00 92.19 88 LEU A C 1
ATOM 660 O O . LEU A 1 88 ? -56.233 18.655 102.141 1.00 92.19 88 LEU A O 1
ATOM 664 N N . ALA A 1 89 ? -56.863 17.918 104.168 1.00 90.50 89 ALA A N 1
ATOM 665 C CA . ALA A 1 89 ? -56.282 19.044 104.888 1.00 90.50 89 ALA A CA 1
ATOM 666 C C . ALA A 1 89 ? -54.754 18.891 104.976 1.00 90.50 89 ALA A C 1
ATOM 668 O O . ALA A 1 89 ? -54.241 17.803 105.239 1.00 90.50 89 ALA A O 1
ATOM 669 N N . SER A 1 90 ? -54.039 19.992 104.786 1.00 89.50 90 SER A N 1
ATOM 670 C CA . SER A 1 90 ? -52.601 20.117 105.027 1.00 89.50 90 SER A CA 1
ATOM 671 C C . SER A 1 90 ? -52.329 21.160 106.102 1.00 89.50 90 SER A C 1
ATOM 673 O O . SER A 1 90 ? -53.156 22.035 106.354 1.00 89.50 90 SER A O 1
ATOM 675 N N . LEU A 1 91 ? -51.157 21.069 106.720 1.00 88.81 91 LEU A N 1
ATOM 676 C CA . LEU A 1 91 ? -50.635 22.120 107.581 1.00 88.81 91 LEU A CA 1
ATOM 677 C C . LEU A 1 91 ? -49.767 23.057 106.744 1.00 88.81 91 LEU A C 1
ATOM 679 O O . LEU A 1 91 ? -48.903 22.601 105.990 1.00 88.81 91 LEU A O 1
ATOM 683 N N . THR A 1 92 ? -49.983 24.357 106.884 1.00 81.69 92 THR A N 1
ATOM 684 C CA . THR A 1 92 ? -49.054 25.373 106.389 1.00 81.69 92 THR A CA 1
ATOM 685 C C . THR A 1 92 ? -47.839 25.461 107.313 1.00 81.69 92 THR A C 1
ATOM 687 O O . THR A 1 92 ? -47.821 24.905 108.413 1.00 81.69 92 THR A O 1
ATOM 690 N N . ALA A 1 93 ? -46.781 26.139 106.864 1.00 83.62 93 ALA A N 1
ATOM 691 C CA . ALA A 1 93 ? -45.517 26.218 107.603 1.00 83.62 93 ALA A CA 1
ATOM 692 C C . ALA A 1 93 ? -45.642 26.873 108.997 1.00 83.62 93 ALA A C 1
ATOM 694 O O . ALA A 1 93 ? -44.818 26.622 109.870 1.00 83.62 93 ALA A O 1
ATOM 695 N N . ASP A 1 94 ? -46.671 27.691 109.211 1.00 81.56 94 ASP A N 1
ATOM 696 C CA . ASP A 1 94 ? -47.035 28.335 110.479 1.00 81.56 94 ASP A CA 1
ATOM 697 C C . ASP A 1 94 ? -47.976 27.481 111.356 1.00 81.56 94 ASP A C 1
ATOM 699 O O . ASP A 1 94 ? -48.388 27.922 112.425 1.00 81.56 94 ASP A O 1
ATOM 703 N N . GLY A 1 95 ? -48.303 26.253 110.938 1.00 82.44 95 GLY A N 1
ATOM 704 C CA . GLY A 1 95 ? -49.158 25.327 111.688 1.00 82.44 95 GLY A CA 1
ATOM 705 C C . GLY A 1 95 ? -50.661 25.558 111.512 1.00 82.44 95 GLY A C 1
ATOM 706 O O . GLY A 1 95 ? -51.456 24.864 112.147 1.00 82.44 95 GLY A O 1
ATOM 707 N N . SER A 1 96 ? -51.056 26.491 110.644 1.00 83.75 96 SER A N 1
ATOM 708 C CA . SER A 1 96 ? -52.451 26.708 110.257 1.00 83.75 96 SER A CA 1
ATOM 709 C C . SER A 1 96 ? -52.944 25.594 109.319 1.00 83.75 96 SER A C 1
ATOM 711 O O . SER A 1 96 ? -52.155 24.886 108.692 1.00 83.75 96 SER A O 1
ATOM 713 N N . ILE A 1 97 ? -54.262 25.398 109.223 1.00 87.62 97 ILE A N 1
ATOM 714 C CA . ILE A 1 97 ? -54.850 24.397 108.317 1.00 87.62 97 ILE A CA 1
ATOM 715 C C . ILE A 1 97 ? -55.116 25.045 106.952 1.00 87.62 97 ILE A C 1
ATOM 717 O O . ILE A 1 97 ? -55.762 26.089 106.876 1.00 87.62 97 ILE A O 1
ATOM 721 N N . ALA A 1 98 ? -54.674 24.398 105.872 1.00 88.69 98 ALA A N 1
ATOM 722 C CA . ALA A 1 98 ? -54.977 24.767 104.490 1.00 88.69 98 ALA A CA 1
ATOM 723 C C . ALA A 1 98 ? -55.438 23.559 103.664 1.00 88.69 98 ALA A C 1
ATOM 725 O O . ALA A 1 98 ? -55.208 22.404 104.021 1.00 88.69 98 ALA A O 1
ATOM 726 N N . ASP A 1 99 ? -56.071 23.827 102.528 1.00 91.56 99 ASP A N 1
ATOM 727 C CA . ASP A 1 99 ? -56.400 22.806 101.536 1.00 91.56 99 ASP A CA 1
ATOM 728 C C . ASP A 1 99 ? -55.109 22.318 100.850 1.00 91.56 99 ASP A C 1
ATOM 730 O O . ASP A 1 99 ? -54.338 23.128 100.338 1.00 91.56 99 ASP A O 1
ATOM 734 N N . SER A 1 100 ? -54.857 21.004 100.838 1.00 92.06 100 SER A N 1
ATOM 735 C CA . SER A 1 100 ? -53.650 20.431 100.215 1.00 92.06 100 SER A CA 1
ATOM 736 C C . SER A 1 100 ? -53.623 20.536 98.685 1.00 92.06 100 SER A C 1
ATOM 738 O O . SER A 1 100 ? -52.599 20.248 98.062 1.00 92.06 100 SER A O 1
ATOM 740 N N . GLY A 1 101 ? -54.756 20.860 98.058 1.00 92.75 101 GLY A N 1
ATOM 741 C CA . GLY A 1 101 ? -54.951 20.776 96.613 1.00 92.75 101 GLY A CA 1
ATOM 742 C C . GLY A 1 101 ? -54.961 19.340 96.079 1.00 92.75 101 GLY A C 1
ATOM 743 O O . GLY A 1 101 ? -54.953 19.152 94.862 1.00 92.75 101 GLY A O 1
ATOM 744 N N . LYS A 1 102 ? -54.937 18.332 96.963 1.00 93.38 102 LYS A N 1
ATOM 745 C CA . LYS A 1 102 ? -54.909 16.911 96.617 1.00 93.38 102 LYS A CA 1
ATOM 746 C C . LYS A 1 102 ? -56.083 16.184 97.249 1.00 93.38 102 LYS A C 1
ATOM 748 O O . LYS A 1 102 ? -56.321 16.266 98.456 1.00 93.38 102 LYS A O 1
ATOM 753 N N . LYS A 1 103 ? -56.779 15.397 96.441 1.00 93.56 103 LYS A N 1
ATOM 754 C CA . LYS A 1 103 ? -57.736 14.391 96.918 1.00 93.56 103 LYS A CA 1
ATOM 755 C C . LYS A 1 103 ? -57.030 13.047 97.073 1.00 93.56 103 LYS A C 1
ATOM 757 O O . LYS A 1 103 ? -55.993 12.802 96.463 1.00 93.56 103 LYS A O 1
ATOM 762 N N . ALA A 1 104 ? -57.622 12.134 97.839 1.00 88.62 104 ALA A N 1
ATOM 763 C CA . ALA A 1 104 ? -57.060 10.793 98.042 1.00 88.62 104 ALA A CA 1
ATOM 764 C C . ALA A 1 104 ? -56.794 10.037 96.721 1.00 88.62 104 ALA A C 1
ATOM 766 O O . ALA A 1 104 ? -55.841 9.271 96.634 1.00 88.62 104 ALA A O 1
ATOM 767 N N . ALA A 1 105 ? -57.600 10.293 95.685 1.00 86.94 105 ALA A N 1
ATOM 768 C CA . ALA A 1 105 ? -57.454 9.684 94.362 1.00 86.94 105 ALA A CA 1
ATOM 769 C C . ALA A 1 105 ? -56.266 10.216 93.535 1.00 86.94 105 ALA A C 1
ATOM 771 O O . ALA A 1 105 ? -55.947 9.626 92.510 1.00 86.94 105 ALA A O 1
ATOM 772 N N . ASP A 1 106 ? -55.620 11.314 93.944 1.00 89.44 106 ASP A N 1
ATOM 773 C CA . ASP A 1 106 ? -54.429 11.834 93.254 1.00 89.44 106 ASP A CA 1
ATOM 774 C C . ASP A 1 106 ? -53.147 11.076 93.644 1.00 89.44 106 ASP A C 1
ATOM 776 O O . ASP A 1 106 ? -52.083 11.310 93.069 1.00 89.44 106 ASP A O 1
ATOM 780 N N . PHE A 1 107 ? -53.234 10.180 94.630 1.00 88.38 107 PHE A N 1
ATOM 781 C CA . PHE A 1 107 ? -52.149 9.304 95.051 1.00 88.38 107 PHE A CA 1
ATOM 782 C C . PHE A 1 107 ? -52.330 7.915 94.437 1.00 88.38 107 PHE A C 1
ATOM 784 O O . PHE A 1 107 ? -53.452 7.427 94.305 1.00 88.38 107 PHE A O 1
ATOM 791 N N . ALA A 1 108 ? -51.217 7.267 94.082 1.00 86.56 108 ALA A N 1
ATOM 792 C CA . ALA A 1 108 ? -51.246 5.919 93.524 1.00 86.56 108 ALA A CA 1
ATOM 793 C C . ALA A 1 108 ? -51.931 4.949 94.495 1.00 86.56 108 ALA A C 1
ATOM 795 O O . ALA A 1 108 ? -51.591 4.874 95.681 1.00 86.56 108 ALA A O 1
ATOM 796 N N . SER A 1 109 ? -52.887 4.181 93.982 1.00 85.88 109 SER A N 1
ATOM 797 C CA . SER A 1 109 ? -53.540 3.139 94.760 1.00 85.88 109 SER A CA 1
ATOM 798 C C . SER A 1 109 ? -52.600 1.947 94.965 1.00 85.88 109 SER A C 1
ATOM 800 O O . SER A 1 109 ? -51.671 1.700 94.192 1.00 85.88 109 SER A O 1
ATOM 802 N N . LYS A 1 110 ? -52.875 1.126 95.984 1.00 84.94 110 LYS A N 1
ATOM 803 C CA . LYS A 1 110 ? -52.160 -0.149 96.173 1.00 84.94 110 LYS A CA 1
ATOM 804 C C . LYS A 1 110 ? -52.305 -1.077 94.953 1.00 84.94 110 LYS A C 1
ATOM 806 O O . LYS A 1 110 ? -51.395 -1.855 94.663 1.00 84.94 110 LYS A O 1
ATOM 811 N N . SER A 1 111 ? -53.421 -0.977 94.227 1.00 85.44 111 SER A N 1
ATOM 812 C CA . SER A 1 111 ? -53.628 -1.658 92.946 1.00 85.44 111 SER A CA 1
ATOM 813 C C . SER A 1 111 ? -52.721 -1.127 91.841 1.00 85.44 111 SER A C 1
ATOM 815 O O . SER A 1 111 ? -52.158 -1.942 91.121 1.00 85.44 111 SER A O 1
ATOM 817 N N . ASP A 1 112 ? -52.498 0.186 91.737 1.00 84.94 112 ASP A N 1
ATOM 818 C CA . ASP A 1 112 ? -51.591 0.755 90.724 1.00 84.94 112 ASP A CA 1
ATOM 819 C C . ASP A 1 112 ? -50.155 0.265 90.931 1.00 84.94 112 ASP A C 1
ATOM 821 O O . ASP A 1 112 ? -49.484 -0.133 89.981 1.00 84.94 112 ASP A O 1
ATOM 825 N N . ILE A 1 113 ? -49.716 0.194 92.191 1.00 82.44 113 ILE A N 1
ATOM 826 C CA . ILE A 1 113 ? -48.407 -0.363 92.563 1.00 82.44 113 ILE A CA 1
ATOM 827 C C . ILE A 1 113 ? -48.328 -1.861 92.214 1.00 82.44 113 ILE A C 1
ATOM 829 O O . ILE A 1 113 ? -47.308 -2.337 91.720 1.00 82.44 1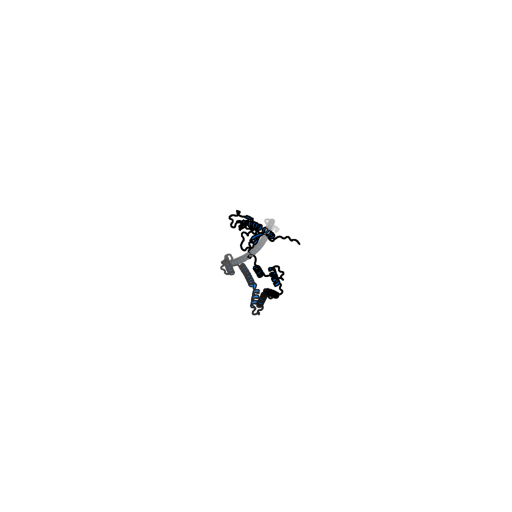13 ILE A O 1
ATOM 833 N N . SER A 1 114 ? -49.413 -2.610 92.429 1.00 84.06 114 SER A N 1
ATOM 834 C CA . SER A 1 114 ? -49.466 -4.043 92.102 1.00 84.06 114 SER A CA 1
ATOM 835 C C . SER A 1 114 ? -49.467 -4.293 90.589 1.00 84.06 114 SER A C 1
ATOM 837 O O . SER A 1 114 ? -48.774 -5.191 90.118 1.00 84.06 114 SER A O 1
ATOM 839 N N . ASN A 1 115 ? -50.188 -3.474 89.821 1.00 85.50 115 ASN A N 1
ATOM 840 C CA . ASN A 1 115 ? -50.215 -3.532 88.360 1.00 85.50 115 ASN A CA 1
ATOM 841 C C . ASN A 1 115 ? -48.847 -3.198 87.763 1.00 85.50 115 ASN A C 1
ATOM 843 O O . ASN A 1 115 ? -48.415 -3.861 86.822 1.00 85.50 115 ASN A O 1
ATOM 847 N N . LEU A 1 116 ? -48.143 -2.215 88.334 1.00 84.12 116 LEU A N 1
ATOM 848 C CA . LEU A 1 116 ? -46.779 -1.898 87.927 1.00 84.12 116 LEU A CA 1
ATOM 849 C C . LEU A 1 116 ? -45.861 -3.109 88.132 1.00 84.12 116 LEU A C 1
ATOM 851 O O . LEU A 1 116 ? -45.209 -3.530 87.181 1.00 84.12 116 LEU A O 1
ATOM 855 N N . ASN A 1 117 ? -45.892 -3.735 89.314 1.00 81.62 117 ASN A N 1
ATOM 856 C CA . ASN A 1 117 ? -45.122 -4.954 89.595 1.00 81.62 117 ASN A CA 1
ATOM 857 C C . ASN A 1 117 ? -45.486 -6.128 88.671 1.00 81.62 117 ASN A C 1
ATOM 859 O O . ASN A 1 117 ? -44.611 -6.915 88.326 1.00 81.62 117 ASN A O 1
ATOM 863 N N . ALA A 1 118 ? -46.746 -6.253 88.246 1.00 83.06 118 ALA A N 1
ATOM 864 C CA . ALA A 1 118 ? -47.153 -7.277 87.282 1.00 83.06 118 ALA A CA 1
ATOM 865 C C . ALA A 1 118 ? -46.577 -7.027 85.877 1.00 83.06 118 ALA A C 1
ATOM 867 O O . ALA A 1 118 ? -46.262 -7.979 85.168 1.00 83.06 118 ALA A O 1
ATOM 868 N N . TYR A 1 119 ? -46.429 -5.760 85.478 1.00 82.81 119 TYR A N 1
ATOM 869 C CA . TYR A 1 119 ? -45.922 -5.389 84.155 1.00 82.81 119 TYR A CA 1
ATOM 870 C C . TYR A 1 119 ? -44.398 -5.436 84.072 1.00 82.81 119 TYR A C 1
ATOM 872 O O . TYR A 1 119 ? -43.851 -5.911 83.079 1.00 82.81 119 TYR A O 1
ATOM 880 N N . VAL A 1 120 ? -43.710 -4.919 85.096 1.00 83.12 120 VAL A N 1
ATOM 881 C CA . VAL A 1 120 ? -42.243 -4.881 85.105 1.00 83.12 120 VAL A CA 1
ATOM 882 C C . VAL A 1 120 ? -41.626 -6.131 85.725 1.00 83.12 120 VAL A C 1
ATOM 884 O O . VAL A 1 120 ? -40.490 -6.439 85.406 1.00 83.12 120 VAL A O 1
ATOM 887 N N . GLY A 1 121 ? -42.357 -6.895 86.537 1.00 83.00 121 GLY A N 1
ATOM 888 C CA . GLY A 1 121 ? -41.828 -8.051 87.259 1.00 83.00 121 GLY A CA 1
ATOM 889 C C . GLY A 1 121 ? -41.076 -7.670 88.540 1.00 83.00 121 GLY A C 1
ATOM 890 O O . GLY A 1 121 ? -40.962 -6.501 88.909 1.00 83.00 121 GLY A O 1
ATOM 891 N N . THR A 1 122 ? -40.564 -8.679 89.243 1.00 82.81 122 THR A N 1
ATOM 892 C CA . THR A 1 122 ? -39.797 -8.528 90.491 1.00 82.81 122 THR A CA 1
ATOM 893 C C . THR A 1 122 ? -38.381 -9.058 90.323 1.00 82.81 122 THR A C 1
ATOM 895 O O . THR A 1 122 ? -38.169 -10.010 89.577 1.00 82.81 122 THR A O 1
ATOM 898 N N . ILE A 1 123 ? -37.425 -8.497 91.063 1.00 86.69 123 ILE A N 1
ATOM 899 C CA . ILE A 1 123 ? -36.061 -9.033 91.135 1.00 86.69 123 ILE A CA 1
ATOM 900 C C . ILE A 1 123 ? -36.076 -10.246 92.084 1.00 86.69 123 ILE A C 1
ATOM 902 O O . ILE A 1 123 ? -36.495 -10.087 93.235 1.00 86.69 123 ILE A O 1
ATOM 906 N N . PRO A 1 124 ? -35.670 -11.450 91.637 1.00 86.56 124 PRO A N 1
ATOM 907 C CA . PRO A 1 124 ? -35.535 -12.611 92.515 1.00 86.56 124 PRO A CA 1
ATOM 908 C C . PRO A 1 124 ? -34.553 -12.355 93.664 1.00 86.56 124 PRO A C 1
ATOM 910 O O . PRO A 1 124 ? -33.588 -11.613 93.509 1.00 86.56 124 PRO A O 1
ATOM 913 N N . ALA A 1 125 ? -34.780 -12.977 94.822 1.00 83.00 125 ALA A N 1
ATOM 914 C CA . ALA A 1 125 ? -33.983 -12.724 96.029 1.00 83.00 125 ALA A CA 1
ATOM 915 C C . ALA A 1 125 ? -32.514 -13.186 95.924 1.00 83.00 125 ALA A C 1
ATOM 917 O O . ALA A 1 125 ? -31.674 -12.755 96.708 1.00 83.00 125 ALA A O 1
ATOM 918 N N . ASP A 1 126 ? -32.217 -14.071 94.976 1.00 83.44 126 ASP A N 1
ATOM 919 C CA . ASP A 1 126 ? -30.900 -14.625 94.661 1.00 83.44 126 ASP A CA 1
ATOM 920 C C . ASP A 1 126 ? -30.174 -13.872 93.529 1.00 83.44 126 ASP A C 1
ATOM 922 O O . ASP A 1 126 ? -29.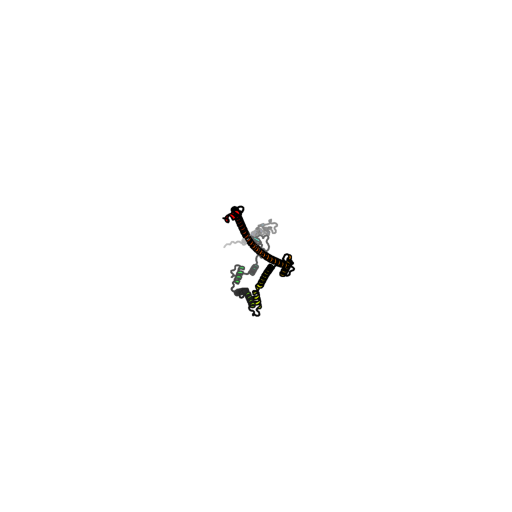040 -14.208 93.184 1.00 83.44 126 ASP A O 1
ATOM 926 N N . SER A 1 127 ? -30.809 -12.851 92.950 1.00 82.81 127 SER A N 1
ATOM 927 C CA . SER A 1 127 ? -30.212 -11.992 91.930 1.00 82.81 127 SER A CA 1
ATOM 928 C C . SER A 1 127 ? -29.328 -10.914 92.563 1.00 82.81 127 SER A C 1
ATOM 930 O O . SER A 1 127 ? -29.731 -10.244 93.512 1.00 82.81 127 SER A O 1
ATOM 932 N N . ASN A 1 128 ? -28.149 -10.676 91.980 1.00 82.94 128 ASN A N 1
ATOM 933 C CA . ASN A 1 128 ? -27.273 -9.559 92.364 1.00 82.94 128 ASN A CA 1
ATOM 934 C C . ASN A 1 128 ? -27.656 -8.236 91.667 1.00 82.94 128 ASN A C 1
ATOM 936 O O . ASN A 1 128 ? -27.045 -7.202 91.936 1.00 82.94 128 ASN A O 1
ATOM 940 N N . ALA A 1 129 ? -28.630 -8.260 90.751 1.00 87.50 129 ALA A N 1
ATOM 941 C CA . ALA A 1 129 ? -29.091 -7.081 90.027 1.00 87.50 129 ALA A CA 1
ATOM 942 C C . ALA A 1 129 ? -29.740 -6.034 90.948 1.00 87.50 129 ALA A C 1
ATOM 944 O O . ALA A 1 129 ? -30.596 -6.353 91.774 1.00 87.50 129 ALA A O 1
ATOM 945 N N . SER A 1 130 ? -29.394 -4.762 90.745 1.00 87.00 130 SER A N 1
ATOM 946 C CA . SER A 1 130 ? -29.927 -3.630 91.517 1.00 87.00 130 SER A CA 1
ATOM 947 C C . SER A 1 130 ? -31.188 -3.011 90.899 1.00 87.00 130 SER A C 1
ATOM 949 O O . SER A 1 130 ? -31.863 -2.190 91.520 1.00 87.00 130 SER A O 1
ATOM 951 N N . SER A 1 131 ? -31.546 -3.432 89.682 1.00 88.50 131 SER A N 1
ATOM 952 C CA . SER A 1 131 ? -32.777 -3.050 88.990 1.00 88.50 131 SER A CA 1
ATOM 953 C C . SER A 1 131 ? -33.326 -4.195 88.138 1.00 88.50 131 SER A C 1
ATOM 955 O O . SER A 1 131 ? -32.602 -5.112 87.750 1.00 88.50 131 SER A O 1
ATOM 957 N N . VAL A 1 132 ? -34.609 -4.123 87.776 1.00 86.25 132 VAL A N 1
ATOM 958 C CA . VAL A 1 132 ? -35.234 -5.133 86.905 1.00 86.25 132 VAL A CA 1
ATOM 959 C C . VAL A 1 132 ? -34.604 -5.159 85.502 1.00 86.25 132 VAL A C 1
ATOM 961 O O . VAL A 1 132 ? -34.487 -6.216 84.887 1.00 86.25 132 VAL A O 1
ATOM 964 N N . ILE A 1 133 ? -34.125 -4.010 85.012 1.00 88.06 133 ILE A N 1
ATOM 965 C CA . ILE A 1 133 ? -33.410 -3.911 83.729 1.00 88.06 133 ILE A CA 1
ATOM 966 C C . ILE A 1 133 ? -32.062 -4.636 83.801 1.00 88.06 133 ILE A C 1
ATOM 968 O O . ILE A 1 133 ? -31.667 -5.301 82.845 1.00 88.06 133 ILE A O 1
ATOM 972 N N . GLU A 1 134 ? -31.349 -4.516 84.921 1.00 88.69 134 GLU A N 1
ATOM 973 C CA . GLU A 1 134 ? -30.113 -5.269 85.143 1.00 88.69 134 GLU A CA 1
ATOM 974 C C . GLU A 1 134 ? -30.379 -6.768 85.240 1.00 88.69 134 GLU A C 1
ATOM 976 O O . GLU A 1 134 ? -29.655 -7.537 84.616 1.00 88.69 134 GLU A O 1
ATOM 981 N N . TYR A 1 135 ? -31.456 -7.181 85.913 1.00 88.81 135 TYR A N 1
ATOM 982 C CA . TYR A 1 135 ? -31.832 -8.593 85.985 1.00 88.81 135 TYR A CA 1
ATOM 983 C C . TYR A 1 135 ? -32.148 -9.178 84.599 1.00 88.81 135 TYR A C 1
ATOM 985 O O . TYR A 1 135 ? -31.686 -10.266 84.264 1.00 88.81 135 TYR A O 1
ATOM 993 N N . ALA A 1 136 ? -32.865 -8.443 83.742 1.00 86.25 136 ALA A N 1
ATOM 994 C CA . ALA A 1 136 ? -33.139 -8.880 82.371 1.00 86.25 136 ALA A CA 1
ATOM 995 C C . ALA A 1 136 ? -31.855 -9.049 81.534 1.00 86.25 136 ALA A C 1
ATOM 997 O O . ALA A 1 136 ? -31.752 -9.986 80.740 1.00 86.25 136 ALA A O 1
ATOM 998 N N . LYS A 1 137 ? -30.861 -8.170 81.726 1.00 85.75 137 LYS A N 1
ATOM 999 C CA . LYS A 1 137 ? -29.539 -8.299 81.090 1.00 85.75 137 LYS A CA 1
ATOM 1000 C C . LYS A 1 137 ? -28.776 -9.505 81.629 1.00 85.75 137 LYS A C 1
ATOM 1002 O O . LYS A 1 137 ? -28.261 -10.284 80.837 1.00 85.75 137 LYS A O 1
ATOM 1007 N N . GLU A 1 138 ? -28.769 -9.695 82.946 1.00 83.44 138 GLU A N 1
ATOM 1008 C CA . GLU A 1 138 ? -28.146 -10.850 83.595 1.00 83.44 138 GLU A CA 1
ATOM 1009 C C . GLU A 1 138 ? -28.752 -12.168 83.092 1.00 83.44 138 GLU A C 1
ATOM 1011 O O . GLU A 1 138 ? -28.015 -13.088 82.752 1.00 83.44 138 GLU A O 1
ATOM 1016 N N . ALA A 1 139 ? -30.080 -12.257 82.980 1.00 81.56 139 ALA A N 1
ATOM 1017 C CA . ALA A 1 139 ? -30.768 -13.427 82.438 1.00 81.56 139 ALA A CA 1
ATOM 1018 C C . ALA A 1 139 ? -30.428 -13.672 80.956 1.00 81.56 139 ALA A C 1
ATOM 1020 O O . ALA A 1 139 ? -30.199 -14.814 80.561 1.00 81.56 139 ALA A O 1
ATOM 1021 N N . ALA A 1 140 ? -30.347 -12.616 80.140 1.00 81.38 140 ALA A N 1
ATOM 1022 C CA . ALA A 1 140 ? -29.961 -12.723 78.733 1.00 81.38 140 ALA A CA 1
ATOM 1023 C C . ALA A 1 140 ? -28.493 -13.146 78.555 1.00 81.38 140 ALA A C 1
ATOM 1025 O O . ALA A 1 140 ? -28.183 -13.934 77.664 1.00 81.38 140 ALA A O 1
ATOM 1026 N N . ASP A 1 141 ? -27.586 -12.654 79.396 1.00 81.81 141 ASP A N 1
ATOM 1027 C CA . ASP A 1 141 ? -26.174 -13.034 79.354 1.00 81.81 141 ASP A CA 1
ATOM 1028 C C . ASP A 1 141 ? -25.947 -14.434 79.937 1.00 81.81 141 ASP A C 1
ATOM 1030 O O . ASP A 1 141 ? -25.174 -15.200 79.366 1.00 81.81 141 ASP A O 1
ATOM 1034 N N . LYS A 1 142 ? -26.691 -14.832 80.978 1.00 74.94 142 LYS A N 1
ATOM 1035 C CA . LYS A 1 142 ? -26.761 -16.228 81.441 1.00 74.94 142 LYS A CA 1
ATOM 1036 C C . LYS A 1 142 ? -27.270 -17.157 80.344 1.00 74.94 142 LYS A C 1
ATOM 1038 O O . LYS A 1 142 ? -26.687 -18.212 80.169 1.00 74.94 142 LYS A O 1
ATOM 1043 N N . ALA A 1 143 ? -28.276 -16.759 79.565 1.00 73.56 143 ALA A N 1
ATOM 1044 C CA . ALA A 1 143 ? -28.746 -17.546 78.423 1.00 73.56 143 ALA A CA 1
ATOM 1045 C C . ALA A 1 143 ? -27.690 -17.673 77.305 1.00 73.56 143 ALA A C 1
ATOM 1047 O O . ALA A 1 143 ? -27.629 -18.702 76.642 1.00 73.56 143 ALA A O 1
ATOM 1048 N N . LYS A 1 144 ? -26.830 -16.662 77.106 1.00 70.25 144 LYS A N 1
ATOM 1049 C CA . LYS A 1 144 ? -25.680 -16.750 76.181 1.00 70.25 144 LYS A CA 1
ATOM 1050 C C . LYS A 1 144 ? -24.523 -17.585 76.736 1.00 70.25 144 LYS A C 1
ATOM 1052 O O . LYS A 1 144 ? -23.748 -18.128 75.957 1.00 70.25 144 LYS A O 1
ATOM 1057 N N . ALA A 1 145 ? -24.368 -17.619 78.057 1.00 68.06 145 ALA A N 1
ATOM 1058 C CA . ALA A 1 145 ? -23.319 -18.351 78.763 1.00 68.06 145 ALA A CA 1
ATOM 1059 C C . ALA A 1 145 ? -23.758 -19.758 79.211 1.00 68.06 145 ALA A C 1
ATOM 1061 O O . ALA A 1 145 ? -22.949 -20.493 79.777 1.00 68.06 145 ALA A O 1
ATOM 1062 N N . ASP A 1 146 ? -25.023 -20.125 78.986 1.00 66.88 146 ASP A N 1
ATOM 1063 C CA . ASP A 1 146 ? -25.566 -21.443 79.286 1.00 66.88 146 ASP A CA 1
ATOM 1064 C C . ASP A 1 146 ? -24.857 -22.481 78.413 1.00 66.88 146 ASP A C 1
ATOM 1066 O O . ASP A 1 146 ? -24.986 -22.491 77.189 1.00 66.88 146 ASP A O 1
ATOM 1070 N N . ALA A 1 147 ? -24.105 -23.371 79.057 1.00 61.31 147 ALA A N 1
ATOM 1071 C CA . ALA A 1 147 ? -23.374 -24.451 78.406 1.00 61.31 147 ALA A CA 1
ATOM 1072 C C . ALA A 1 147 ? -24.287 -25.453 77.667 1.00 61.31 147 ALA A C 1
ATOM 1074 O O . ALA A 1 147 ? -23.781 -26.315 76.951 1.00 61.31 147 ALA A O 1
ATOM 1075 N N . SER A 1 148 ? -25.616 -25.358 77.822 1.00 67.44 148 SER A N 1
ATOM 1076 C CA . SER A 1 148 ? -26.593 -26.098 77.015 1.00 67.44 148 SER A CA 1
ATOM 1077 C C . SER A 1 148 ? -26.761 -25.551 75.589 1.00 67.44 148 SER A C 1
ATOM 1079 O O . SER A 1 148 ? -27.280 -26.276 74.736 1.00 67.44 148 SER A O 1
ATOM 1081 N N . TYR A 1 149 ? -26.389 -24.297 75.314 1.00 72.00 149 TYR A N 1
ATOM 1082 C CA . TYR A 1 149 ? -26.412 -23.732 73.964 1.00 72.00 149 TYR A CA 1
ATOM 1083 C C . TYR A 1 149 ? -25.068 -24.008 73.274 1.00 72.00 149 TYR A C 1
ATOM 1085 O O . TYR A 1 149 ? -24.115 -23.242 73.400 1.00 72.00 149 TYR A O 1
ATOM 1093 N N . ASP A 1 150 ? -24.995 -25.127 72.551 1.00 79.62 150 ASP A N 1
ATOM 1094 C CA . ASP A 1 150 ? -23.828 -25.521 71.757 1.00 79.62 150 ASP A CA 1
ATOM 1095 C C . ASP A 1 150 ? -24.140 -25.457 70.251 1.00 79.62 150 ASP A C 1
ATOM 1097 O O . ASP A 1 150 ? -24.696 -26.382 69.659 1.00 79.62 150 ASP A O 1
ATOM 1101 N N . ASP A 1 151 ? -23.777 -24.345 69.610 1.00 88.25 151 ASP A N 1
ATOM 1102 C CA . ASP A 1 151 ? -23.849 -24.159 68.156 1.00 88.25 151 ASP A CA 1
ATOM 1103 C C . ASP A 1 151 ? -22.527 -24.519 67.453 1.00 88.25 151 ASP A C 1
ATOM 1105 O O . ASP A 1 151 ? -22.336 -24.184 66.281 1.00 88.25 151 ASP A O 1
ATOM 1109 N N . THR A 1 152 ? -21.601 -25.211 68.131 1.00 88.62 152 THR A N 1
ATOM 1110 C CA . THR A 1 152 ? -20.295 -25.594 67.570 1.00 88.62 152 THR A CA 1
ATOM 1111 C C . THR A 1 152 ? -20.455 -26.428 66.306 1.00 88.62 152 THR A C 1
ATOM 1113 O O . THR A 1 152 ? -19.792 -26.148 65.307 1.00 88.62 152 THR A O 1
ATOM 1116 N N . GLU A 1 153 ? -21.381 -27.392 66.299 1.00 94.12 153 GLU A N 1
ATOM 1117 C CA . GLU A 1 153 ? -21.645 -28.211 65.111 1.00 94.12 153 GLU A CA 1
ATOM 1118 C C . GLU A 1 153 ? -22.233 -27.377 63.961 1.00 94.12 153 GLU A C 1
ATOM 1120 O O . GLU A 1 153 ? -21.839 -27.540 62.804 1.00 94.12 153 GLU A O 1
ATOM 1125 N N . LEU A 1 154 ? -23.145 -26.447 64.264 1.00 94.00 154 LEU A N 1
ATOM 1126 C CA . LEU A 1 154 ? -23.739 -25.571 63.255 1.00 94.00 154 LEU A CA 1
ATOM 1127 C C . LEU A 1 154 ? -22.691 -24.626 62.658 1.00 94.00 154 LEU A C 1
ATOM 1129 O O . LEU A 1 154 ? -22.595 -24.520 61.437 1.00 94.00 154 LEU A O 1
ATOM 1133 N N . ARG A 1 155 ? -21.867 -23.986 63.494 1.00 92.44 155 ARG A N 1
ATOM 1134 C CA . ARG A 1 155 ? -20.767 -23.123 63.039 1.00 92.44 155 ARG A CA 1
ATOM 1135 C C . ARG A 1 155 ? -19.754 -23.901 62.206 1.00 92.44 155 ARG A C 1
ATOM 1137 O O . ARG A 1 155 ? -19.360 -23.418 61.151 1.00 92.44 155 ARG A O 1
ATOM 1144 N N . ALA A 1 156 ? -19.404 -25.124 62.609 1.00 95.94 156 ALA A N 1
ATOM 1145 C CA . ALA A 1 156 ? -18.524 -25.991 61.826 1.00 95.94 156 ALA A CA 1
ATOM 1146 C C . ALA A 1 156 ? -19.114 -26.316 60.442 1.00 95.94 156 ALA A C 1
ATOM 1148 O O . ALA A 1 156 ? -18.409 -26.214 59.439 1.00 95.94 156 ALA A O 1
ATOM 1149 N N . LYS A 1 157 ? -20.415 -26.637 60.363 1.00 97.19 157 LYS A N 1
ATOM 1150 C CA . LYS A 1 157 ? -21.120 -26.858 59.086 1.00 97.19 157 LYS A CA 1
ATOM 1151 C C . LYS A 1 157 ? -21.159 -25.604 58.215 1.00 97.19 157 LYS A C 1
ATOM 1153 O O . LYS A 1 157 ? -20.958 -25.700 57.008 1.00 97.19 157 LYS A O 1
ATOM 1158 N N . VAL A 1 158 ? -21.401 -24.433 58.808 1.00 97.50 158 VAL A N 1
ATOM 1159 C CA . VAL A 1 158 ? -21.403 -23.154 58.080 1.00 97.50 158 VAL A CA 1
ATOM 1160 C C . VAL A 1 158 ? -20.018 -22.857 57.506 1.00 97.50 158 VAL A C 1
ATOM 1162 O O . VAL A 1 158 ? -19.922 -22.509 56.329 1.00 97.50 158 VAL A O 1
ATOM 1165 N N . THR A 1 159 ? -18.949 -23.058 58.280 1.00 97.06 159 THR A N 1
ATOM 1166 C CA . THR A 1 159 ? -17.570 -22.895 57.797 1.00 97.06 159 THR A CA 1
ATOM 1167 C C . THR A 1 159 ? -17.255 -23.877 56.670 1.00 97.06 159 THR A C 1
ATOM 1169 O O . THR A 1 159 ? -16.850 -23.447 55.596 1.00 97.06 159 THR A O 1
ATOM 1172 N N . ALA A 1 160 ? -17.542 -25.170 56.853 1.00 97.31 160 ALA A N 1
ATOM 1173 C CA . ALA A 1 160 ? -17.295 -26.188 55.830 1.00 97.31 160 ALA A CA 1
ATOM 1174 C C . ALA A 1 160 ? -18.034 -25.891 54.513 1.00 97.31 160 ALA A C 1
ATOM 1176 O O . ALA A 1 160 ? -17.461 -26.020 53.432 1.00 97.31 160 ALA A O 1
ATOM 1177 N N . ASN A 1 161 ? -19.291 -25.441 54.594 1.00 97.56 161 ASN A N 1
ATOM 1178 C CA . ASN A 1 161 ? -20.044 -25.020 53.414 1.00 97.56 161 ASN A CA 1
ATOM 1179 C C . ASN A 1 161 ? -19.444 -23.766 52.770 1.00 97.56 161 ASN A C 1
ATOM 1181 O O . ASN A 1 161 ? -19.383 -23.688 51.546 1.00 97.56 161 ASN A O 1
ATOM 1185 N N . THR A 1 162 ? -18.993 -22.799 53.569 1.00 97.69 162 THR A N 1
ATOM 1186 C CA . THR A 1 162 ? -18.354 -21.577 53.059 1.00 97.69 162 THR A CA 1
ATOM 1187 C C . THR A 1 162 ? -17.084 -21.913 52.276 1.00 97.69 162 THR A C 1
ATOM 1189 O O . THR A 1 162 ? -16.910 -21.433 51.156 1.00 97.69 162 THR A O 1
ATOM 1192 N N . ASP A 1 163 ? -16.251 -22.808 52.808 1.00 96.56 163 ASP A N 1
ATOM 1193 C CA . ASP A 1 163 ? -15.016 -23.256 52.160 1.00 96.56 163 ASP A CA 1
ATOM 1194 C C . ASP A 1 163 ? -15.301 -24.044 50.872 1.00 96.56 163 ASP A C 1
ATOM 1196 O O . ASP A 1 163 ? -14.688 -23.791 49.832 1.00 96.56 163 ASP A O 1
ATOM 1200 N N . ALA A 1 164 ? -16.281 -24.954 50.897 1.00 97.00 164 ALA A N 1
ATOM 1201 C CA . ALA A 1 164 ? -16.693 -25.707 49.713 1.00 97.00 164 ALA A CA 1
ATOM 1202 C C . ALA A 1 164 ? -17.214 -24.785 48.597 1.00 97.00 164 ALA A C 1
ATOM 1204 O O . ALA A 1 164 ? -16.854 -24.951 47.431 1.00 97.00 164 ALA A O 1
ATOM 1205 N N . VAL A 1 165 ? -18.022 -23.780 48.949 1.00 97.12 165 VAL A N 1
ATOM 1206 C CA . VAL A 1 165 ? -18.522 -22.776 47.999 1.00 97.12 165 VAL A CA 1
ATOM 1207 C C . VAL A 1 165 ? -17.374 -21.942 47.424 1.00 97.12 165 VAL A C 1
ATOM 1209 O O . VAL A 1 165 ? -17.369 -21.668 46.224 1.00 97.12 165 VAL A O 1
ATOM 1212 N N . ALA A 1 166 ? -16.379 -21.577 48.236 1.00 96.88 166 ALA A N 1
ATOM 1213 C CA . ALA A 1 166 ? -15.200 -20.856 47.761 1.00 96.88 166 ALA A CA 1
ATOM 1214 C C . ALA A 1 166 ? -14.391 -21.676 46.740 1.00 96.88 166 ALA A C 1
ATOM 1216 O O . ALA A 1 166 ? -13.964 -21.130 45.722 1.00 96.88 166 ALA A O 1
ATOM 1217 N N . ILE A 1 167 ? -14.239 -22.988 46.961 1.00 96.81 167 ILE A N 1
ATOM 1218 C CA . ILE A 1 167 ? -13.593 -23.899 46.001 1.00 96.81 167 ILE A CA 1
ATOM 1219 C C . ILE A 1 167 ? -14.408 -23.982 44.705 1.00 96.81 167 ILE A C 1
ATOM 1221 O O . ILE A 1 167 ? -13.849 -23.781 43.626 1.00 96.81 167 ILE A O 1
ATOM 1225 N N . LEU A 1 168 ? -15.723 -24.220 44.797 1.00 96.62 168 LEU A N 1
ATOM 1226 C CA . LEU A 1 168 ? -16.609 -24.339 43.631 1.00 96.62 168 LEU A CA 1
ATOM 1227 C C . LEU A 1 168 ? -16.593 -23.079 42.750 1.00 96.62 168 LEU A C 1
ATOM 1229 O O . LEU A 1 168 ? -16.581 -23.200 41.523 1.00 96.62 168 LEU A O 1
ATOM 1233 N N . ASN A 1 169 ? -16.541 -21.895 43.369 1.00 96.31 169 ASN A N 1
ATOM 1234 C CA . ASN A 1 169 ? -16.537 -20.593 42.692 1.00 96.31 169 ASN A CA 1
ATOM 1235 C C . ASN A 1 169 ? -15.143 -20.104 42.257 1.00 96.31 169 ASN A C 1
ATOM 1237 O O . ASN A 1 169 ? -15.042 -19.074 41.590 1.00 96.31 169 ASN A O 1
ATOM 1241 N N . GLY A 1 170 ? -14.070 -20.793 42.649 1.00 95.12 170 GLY A N 1
ATOM 1242 C CA . GLY A 1 170 ? -12.704 -20.431 42.283 1.00 95.12 170 GLY A CA 1
ATOM 1243 C C . GLY A 1 170 ? -12.357 -20.740 40.821 1.00 95.12 170 GLY A C 1
ATOM 1244 O O . GLY A 1 170 ? -13.208 -21.046 39.989 1.00 95.12 170 GLY A O 1
ATOM 1245 N N . THR A 1 171 ? -11.064 -20.685 40.506 1.00 92.75 171 THR A N 1
ATOM 1246 C CA . THR A 1 171 ? -10.517 -21.034 39.178 1.00 92.75 171 THR A CA 1
ATOM 1247 C C . THR A 1 171 ? -9.563 -22.230 39.210 1.00 92.75 171 THR A C 1
ATOM 1249 O O . THR A 1 171 ? -9.116 -22.699 38.165 1.00 92.75 171 THR A O 1
ATOM 1252 N N . GLY A 1 172 ? -9.234 -22.729 40.404 1.00 92.44 172 GLY A N 1
ATOM 1253 C CA . GLY A 1 172 ? -8.340 -23.867 40.607 1.00 92.44 172 GLY A CA 1
ATOM 1254 C C . GLY A 1 172 ? -9.044 -25.224 40.520 1.00 92.44 172 GLY A C 1
ATOM 1255 O O . GLY A 1 172 ? -10.231 -25.326 40.205 1.00 92.44 172 GLY A O 1
ATOM 1256 N N . THR A 1 173 ? -8.298 -26.283 40.826 1.00 91.50 173 THR A N 1
ATOM 1257 C CA . THR A 1 173 ? -8.803 -27.661 40.902 1.00 91.50 173 THR A CA 1
ATOM 1258 C C . THR A 1 173 ? -9.996 -27.768 41.854 1.00 91.50 173 THR A C 1
ATOM 1260 O O . THR A 1 173 ? -9.954 -27.243 42.963 1.00 91.50 173 THR A O 1
ATOM 1263 N N . GLY A 1 174 ? -11.057 -28.452 41.419 1.00 92.06 174 GLY A N 1
ATOM 1264 C CA . GLY A 1 174 ? -12.310 -28.589 42.173 1.00 92.06 174 GLY A CA 1
ATOM 1265 C C . GLY A 1 174 ? -13.335 -27.480 41.914 1.00 92.06 174 GLY A C 1
ATOM 1266 O O . GLY A 1 174 ? -14.492 -27.633 42.299 1.00 92.06 174 GLY A O 1
ATOM 1267 N N . SER A 1 175 ? -12.955 -26.397 41.225 1.00 97.06 175 SER A N 1
ATOM 1268 C CA . SER A 1 175 ? -13.915 -25.379 40.792 1.00 97.06 175 SER A CA 1
ATOM 1269 C C . SER A 1 175 ? -14.774 -25.850 39.621 1.00 97.06 175 SER A C 1
ATOM 1271 O O . SER A 1 175 ? -14.343 -26.646 38.776 1.00 97.06 175 SER A O 1
ATOM 1273 N N . VAL A 1 176 ? -15.983 -25.294 39.525 1.00 97.12 176 VAL A N 1
ATOM 1274 C CA . VAL A 1 176 ? -16.866 -25.509 38.371 1.00 97.12 176 VAL A CA 1
ATOM 1275 C C . VAL A 1 176 ? -16.200 -24.983 37.101 1.00 97.12 176 VAL A C 1
ATOM 1277 O O . VAL A 1 176 ? -16.208 -25.662 36.080 1.00 97.12 176 VAL A O 1
ATOM 1280 N N . SER A 1 177 ? -15.553 -23.816 37.182 1.00 95.31 177 SER A N 1
ATOM 1281 C CA . SER A 1 177 ? -14.866 -23.187 36.050 1.00 95.31 177 SER A CA 1
ATOM 1282 C C . SER A 1 177 ? -13.784 -24.093 35.451 1.00 95.31 177 SER A C 1
ATOM 1284 O O . SER A 1 177 ? -13.801 -24.365 34.250 1.00 95.31 177 SER A O 1
ATOM 1286 N N . LYS A 1 178 ? -12.890 -24.643 36.288 1.00 93.44 178 LYS A N 1
ATOM 1287 C CA . LYS A 1 178 ? -11.821 -25.542 35.827 1.00 93.44 178 LYS A CA 1
ATOM 1288 C C . LYS A 1 178 ? -12.367 -26.857 35.278 1.00 93.44 178 LYS A C 1
ATOM 1290 O O . LYS A 1 178 ? -11.902 -27.312 34.241 1.00 93.44 178 LYS A O 1
ATOM 1295 N N . THR A 1 179 ? -13.368 -27.434 35.941 1.00 94.75 179 THR A N 1
ATOM 1296 C CA . THR A 1 179 ? -13.999 -28.690 35.505 1.00 94.75 179 THR A CA 1
ATOM 1297 C C . THR A 1 179 ? -14.652 -28.537 34.132 1.00 94.75 179 THR A C 1
ATOM 1299 O O . THR A 1 179 ? -14.473 -29.384 33.263 1.00 94.75 179 THR A O 1
ATOM 1302 N N . VAL A 1 180 ? -15.376 -27.434 33.910 1.00 94.00 180 VAL A N 1
ATOM 1303 C CA . VAL A 1 180 ? -15.999 -27.133 32.614 1.00 94.00 180 VAL A CA 1
ATOM 1304 C C . VAL A 1 180 ? -14.939 -26.875 31.548 1.00 94.00 180 VAL A C 1
ATOM 1306 O O . VAL A 1 180 ? -15.058 -27.400 30.445 1.00 94.00 180 VAL A O 1
ATOM 1309 N N . TYR A 1 181 ? -13.895 -26.108 31.869 1.00 89.25 181 TYR A N 1
ATOM 1310 C CA . TYR A 1 181 ? -12.790 -25.864 30.944 1.00 89.25 181 TYR A CA 1
ATOM 1311 C C . TYR A 1 181 ? -12.124 -27.171 30.497 1.00 89.25 181 TYR A C 1
ATOM 1313 O O . TYR A 1 181 ? -11.952 -27.385 29.300 1.00 89.25 181 TYR A O 1
ATOM 1321 N N . ASP A 1 182 ? -11.794 -28.056 31.439 1.00 89.19 182 ASP A N 1
ATOM 1322 C CA . ASP A 1 182 ? -11.146 -29.335 31.141 1.00 89.19 182 ASP A CA 1
ATOM 1323 C C . ASP A 1 182 ? -12.049 -30.248 30.312 1.00 89.19 182 ASP A C 1
ATOM 1325 O O . ASP A 1 182 ? -11.586 -30.819 29.332 1.00 89.19 182 ASP A O 1
ATOM 1329 N N . ALA A 1 183 ? -13.342 -30.324 30.638 1.00 87.00 183 ALA A N 1
ATOM 1330 C CA . ALA A 1 183 ? -14.302 -31.102 29.860 1.00 87.00 183 ALA A CA 1
ATOM 1331 C C . ALA A 1 183 ? -14.443 -30.575 28.422 1.00 87.00 183 ALA A C 1
ATOM 1333 O O . ALA A 1 183 ? -14.502 -31.359 27.479 1.00 87.00 183 ALA A O 1
ATOM 1334 N N . VAL A 1 184 ? -14.463 -29.251 28.226 1.00 84.81 184 VAL A N 1
ATOM 1335 C CA . VAL A 1 184 ? -14.477 -28.652 26.881 1.00 84.81 184 VAL A CA 1
ATOM 1336 C C . VAL A 1 184 ? -13.167 -28.940 26.149 1.00 84.81 184 VAL A C 1
ATOM 1338 O O . VAL A 1 184 ? -13.199 -29.307 24.978 1.00 84.81 184 VAL A O 1
ATOM 1341 N N . ALA A 1 185 ? -12.024 -28.823 26.826 1.00 81.56 185 ALA A N 1
ATOM 1342 C CA . ALA A 1 185 ? -10.726 -29.152 26.248 1.00 81.56 185 ALA A CA 1
ATOM 1343 C C . ALA A 1 185 ? -10.630 -30.637 25.858 1.00 81.56 185 ALA A C 1
ATOM 1345 O O . ALA A 1 185 ? -10.076 -30.946 24.810 1.00 81.56 185 ALA A O 1
ATOM 1346 N N . GLU A 1 186 ? -11.207 -31.545 26.645 1.00 80.44 186 GLU A N 1
ATOM 1347 C CA . GLU A 1 186 ? -11.274 -32.979 26.349 1.00 80.44 186 GLU A CA 1
ATOM 1348 C C . GLU A 1 186 ? -12.241 -33.288 25.199 1.00 80.44 186 GLU A C 1
ATOM 1350 O O . GLU A 1 186 ? -11.922 -34.107 24.349 1.00 80.44 186 GLU A O 1
ATOM 1355 N N . VAL A 1 187 ? -13.375 -32.591 25.086 1.00 77.06 187 VAL A N 1
ATOM 1356 C CA . VAL A 1 187 ? -14.252 -32.690 23.902 1.00 77.06 187 VAL A CA 1
ATOM 1357 C C . VAL A 1 187 ? -13.535 -32.210 22.640 1.00 77.06 187 VAL A C 1
ATOM 1359 O O . VAL A 1 187 ? -13.735 -32.776 21.568 1.00 77.06 187 VAL A O 1
ATOM 1362 N N . VAL A 1 188 ? -12.698 -31.178 22.763 1.00 76.50 188 VAL A N 1
ATOM 1363 C CA . VAL A 1 188 ? -11.895 -30.669 21.649 1.00 76.50 188 VAL A CA 1
ATOM 1364 C C . VAL A 1 188 ? -10.714 -31.590 21.342 1.00 76.50 188 VAL A C 1
ATOM 1366 O O . VAL A 1 188 ? -10.395 -31.733 20.182 1.00 76.50 188 VAL A O 1
ATOM 1369 N N . ALA A 1 189 ? -10.054 -32.211 22.322 1.00 73.19 189 ALA A N 1
ATOM 1370 C CA . ALA A 1 189 ? -8.815 -32.970 22.097 1.00 73.19 189 ALA A CA 1
ATOM 1371 C C . ALA A 1 189 ? -8.977 -34.502 22.070 1.00 73.19 189 ALA A C 1
ATOM 1373 O O . ALA A 1 189 ? -8.060 -35.201 21.647 1.00 73.19 189 ALA A O 1
ATOM 1374 N N . GLY A 1 190 ? -10.086 -35.030 22.583 1.00 68.56 190 GLY A N 1
ATOM 1375 C CA . GLY A 1 190 ? -10.322 -36.456 22.836 1.00 68.56 190 GLY A CA 1
ATOM 1376 C C . GLY A 1 190 ? -11.323 -37.111 21.886 1.00 68.56 190 GLY A C 1
ATOM 1377 O O . GLY A 1 190 ? -11.672 -38.278 22.079 1.00 68.56 190 GLY A O 1
ATOM 1378 N N . ALA A 1 191 ? -11.803 -36.393 20.868 1.00 68.44 191 ALA A N 1
ATOM 1379 C CA . ALA A 1 191 ? -12.588 -37.002 19.805 1.00 68.44 191 ALA A CA 1
ATOM 1380 C C . ALA A 1 191 ? -11.723 -38.031 19.038 1.00 68.44 191 ALA A C 1
ATOM 1382 O O . ALA A 1 191 ? -10.543 -37.775 18.796 1.00 68.44 191 ALA A O 1
ATOM 1383 N N . PRO A 1 192 ? -12.266 -39.202 18.644 1.00 71.44 192 PRO A N 1
ATOM 1384 C CA . PRO A 1 192 ? -11.565 -40.114 17.739 1.00 71.44 192 PRO A CA 1
ATOM 1385 C C . PRO A 1 192 ? -11.122 -39.358 16.481 1.00 71.44 192 PRO A C 1
ATOM 1387 O O . PRO A 1 192 ? -11.896 -38.534 16.004 1.00 71.44 192 PRO A O 1
ATOM 1390 N N . GLU A 1 193 ? -9.952 -39.665 15.904 1.00 67.75 193 GLU A N 1
ATOM 1391 C CA . GLU A 1 193 ? -9.389 -38.928 14.747 1.00 67.75 193 GLU A CA 1
ATOM 1392 C C . GLU A 1 193 ? -10.397 -38.717 13.596 1.00 67.75 193 GLU A C 1
ATOM 1394 O O . GLU A 1 193 ? -10.365 -37.703 12.913 1.00 67.75 193 GLU A O 1
ATOM 1399 N N . SER A 1 194 ? -11.359 -39.630 13.405 1.00 71.88 194 SER A N 1
ATOM 1400 C CA . SER A 1 194 ? -12.422 -39.512 12.393 1.00 71.88 194 SER A CA 1
ATOM 1401 C C . SER A 1 194 ? -13.548 -38.509 12.714 1.00 71.88 194 SER A C 1
ATOM 1403 O O . SER A 1 194 ? -14.439 -38.318 11.890 1.00 71.88 194 SER A O 1
ATOM 1405 N N . MET A 1 195 ? -13.586 -37.944 13.922 1.00 66.19 195 MET A N 1
ATOM 1406 C CA . MET A 1 195 ? -14.612 -37.015 14.425 1.00 66.19 195 MET A CA 1
ATOM 1407 C C . MET A 1 195 ? -13.994 -35.755 15.055 1.00 66.19 195 MET A C 1
ATOM 1409 O O . MET A 1 195 ? -14.702 -34.974 15.690 1.00 66.19 195 MET A O 1
ATOM 1413 N N . ASP A 1 196 ? -12.694 -35.535 14.854 1.00 77.00 196 ASP A N 1
ATOM 1414 C CA . ASP A 1 196 ? -11.902 -34.467 15.474 1.00 77.00 196 ASP A CA 1
ATOM 1415 C C . ASP A 1 196 ? -12.065 -33.095 14.784 1.00 77.00 196 ASP A C 1
ATOM 1417 O O . ASP A 1 196 ? -11.198 -32.222 14.802 1.00 77.00 196 ASP A O 1
ATOM 1421 N N . THR A 1 197 ? -13.225 -32.863 14.165 1.00 80.62 197 THR A N 1
ATOM 1422 C CA . THR A 1 197 ? -13.481 -31.690 13.316 1.00 80.62 197 THR A CA 1
ATOM 1423 C C . THR A 1 197 ? -13.342 -30.366 14.069 1.00 80.62 197 THR A C 1
ATOM 1425 O O . THR A 1 197 ? -13.016 -29.341 13.480 1.00 80.62 197 THR A O 1
ATOM 1428 N N . LEU A 1 198 ? -13.605 -30.358 15.381 1.00 82.81 198 LEU A N 1
ATOM 1429 C CA . LEU A 1 198 ? -13.477 -29.149 16.200 1.00 82.81 198 LEU A CA 1
ATOM 1430 C C . LEU A 1 198 ? -12.012 -28.796 16.471 1.00 82.81 198 LEU A C 1
ATOM 1432 O O . LEU A 1 198 ? -11.665 -27.613 16.441 1.00 82.81 198 LEU A O 1
ATOM 1436 N N . LYS A 1 199 ? -11.151 -29.795 16.687 1.00 80.94 199 LYS A N 1
ATOM 1437 C CA . LYS A 1 199 ? -9.707 -29.593 16.787 1.00 80.94 199 LYS A CA 1
ATOM 1438 C C . LYS A 1 199 ? -9.116 -29.170 15.462 1.00 80.94 199 LYS A C 1
ATOM 1440 O O . LYS A 1 199 ? -8.364 -28.205 15.437 1.00 80.94 199 LYS A O 1
ATOM 1445 N N . GLU A 1 200 ? -9.510 -29.824 14.372 1.00 84.44 200 GLU A N 1
ATOM 1446 C CA . GLU A 1 200 ? -9.081 -29.447 13.026 1.00 84.44 200 GLU A CA 1
ATOM 1447 C C . GLU A 1 200 ? -9.423 -27.983 12.728 1.00 84.44 200 GLU A C 1
ATOM 1449 O O . GLU A 1 200 ? -8.561 -27.230 12.285 1.00 84.44 200 GLU A O 1
ATOM 1454 N N . ILE A 1 201 ? -10.647 -27.540 13.042 1.00 85.50 201 ILE A N 1
ATOM 1455 C CA . ILE A 1 201 ? -11.056 -26.136 12.881 1.00 85.50 201 ILE A CA 1
ATOM 1456 C C . ILE A 1 201 ? -10.252 -25.209 13.808 1.00 85.50 201 ILE A C 1
ATOM 1458 O O . ILE A 1 201 ? -9.824 -24.139 13.376 1.00 85.50 201 ILE A O 1
ATOM 1462 N N . SER A 1 202 ? -10.024 -25.595 15.065 1.00 84.00 202 SER A N 1
ATOM 1463 C CA . SER A 1 202 ? -9.245 -24.803 16.029 1.00 84.00 202 SER A CA 1
ATOM 1464 C C . SER A 1 202 ? -7.783 -24.627 15.602 1.00 84.00 202 SER A C 1
ATOM 1466 O O . SER A 1 202 ? -7.257 -23.510 15.601 1.00 84.00 202 SER A O 1
ATOM 1468 N N . ASP A 1 203 ? -7.132 -25.717 15.203 1.00 87.12 203 ASP A N 1
ATOM 1469 C CA . ASP A 1 203 ? -5.749 -25.730 14.732 1.00 87.12 203 ASP A CA 1
ATOM 1470 C C . ASP A 1 203 ? -5.636 -24.977 13.397 1.00 87.12 203 ASP A C 1
ATOM 1472 O O . ASP A 1 203 ? -4.694 -24.207 13.196 1.00 87.12 203 ASP A O 1
ATOM 1476 N N . TRP A 1 204 ? -6.638 -25.103 12.517 1.00 90.12 204 TRP A N 1
ATOM 1477 C CA . TRP A 1 204 ? -6.720 -24.330 11.279 1.00 90.12 204 TRP A CA 1
ATOM 1478 C C . TRP A 1 204 ? -6.809 -22.826 11.556 1.00 90.12 204 TRP A C 1
ATOM 1480 O O . TRP A 1 204 ? -6.010 -22.066 11.010 1.00 90.12 204 TRP A O 1
ATOM 1490 N N . ILE A 1 205 ? -7.699 -22.380 12.450 1.00 87.06 205 ILE A N 1
ATOM 1491 C CA . ILE A 1 205 ? -7.825 -20.959 12.823 1.00 87.06 205 ILE A CA 1
ATOM 1492 C C . ILE A 1 205 ? -6.513 -20.425 13.411 1.00 87.06 205 ILE A C 1
ATOM 1494 O O . ILE A 1 205 ? -6.090 -19.321 13.065 1.00 87.06 205 ILE A O 1
ATOM 1498 N N . GLN A 1 206 ? -5.846 -21.196 14.273 1.00 87.50 206 GLN A N 1
ATOM 1499 C CA . GLN A 1 206 ? -4.561 -20.794 14.851 1.00 87.50 206 GLN A CA 1
ATOM 1500 C C . GLN A 1 206 ? -3.467 -20.675 13.782 1.00 87.50 206 GLN A C 1
ATOM 1502 O O . GLN A 1 206 ? -2.769 -19.656 13.732 1.00 87.50 206 GLN A O 1
ATOM 1507 N N . GLY A 1 207 ? -3.366 -21.667 12.892 1.00 90.50 207 GLY A N 1
ATOM 1508 C CA . GLY A 1 207 ? -2.396 -21.693 11.796 1.00 90.50 207 GLY A CA 1
ATOM 1509 C C . GLY A 1 207 ? -2.605 -20.597 10.746 1.00 90.50 207 GLY A C 1
ATOM 1510 O O . GLY A 1 207 ? -1.627 -20.131 10.172 1.00 90.50 207 GLY A O 1
ATOM 1511 N N . HIS A 1 208 ? -3.847 -20.144 10.544 1.00 91.44 208 HIS A N 1
ATOM 1512 C CA . HIS A 1 208 ? -4.221 -19.172 9.502 1.00 91.44 208 HIS A CA 1
ATOM 1513 C C . HIS A 1 208 ? -4.588 -17.791 10.074 1.00 91.44 208 HIS A C 1
ATOM 1515 O O . HIS A 1 208 ? -5.137 -16.936 9.378 1.00 91.44 208 HIS A O 1
ATOM 1521 N N . SER A 1 209 ? -4.266 -17.533 11.344 1.00 90.56 209 SER A N 1
ATOM 1522 C CA . SER A 1 209 ? -4.617 -16.288 12.048 1.00 90.56 209 SER A CA 1
ATOM 1523 C C . SER A 1 209 ? -4.067 -15.014 11.387 1.00 90.56 209 SER A C 1
ATOM 1525 O O . SER A 1 209 ? -4.616 -13.928 11.576 1.00 90.56 209 SER A O 1
ATOM 1527 N N . SER A 1 210 ? -3.005 -15.140 10.584 1.00 92.81 210 SER A N 1
ATOM 1528 C CA . SER A 1 210 ? -2.333 -14.025 9.905 1.00 92.81 210 SER A CA 1
ATOM 1529 C C . SER A 1 210 ? -2.502 -14.011 8.382 1.00 92.81 210 SER A C 1
ATOM 1531 O O . SER A 1 210 ? -2.034 -13.079 7.727 1.00 92.81 210 SER A O 1
ATOM 1533 N N . ASP A 1 211 ? -3.207 -14.982 7.800 1.00 94.38 211 ASP A N 1
ATOM 1534 C CA . ASP A 1 211 ? -3.290 -15.152 6.345 1.00 94.38 211 ASP A CA 1
ATOM 1535 C C . ASP A 1 211 ? -3.919 -13.948 5.649 1.00 94.38 211 ASP A C 1
ATOM 1537 O O . ASP A 1 211 ? -3.417 -13.483 4.625 1.00 94.38 211 ASP A O 1
ATOM 1541 N N . ALA A 1 212 ? -4.964 -13.370 6.246 1.00 90.38 212 ALA A N 1
ATOM 1542 C CA . ALA A 1 212 ? -5.584 -12.148 5.741 1.00 90.38 212 ALA A CA 1
ATOM 1543 C C . ALA A 1 212 ? -4.605 -10.957 5.750 1.00 90.38 212 ALA A C 1
ATOM 1545 O O . ALA A 1 212 ? -4.576 -10.162 4.808 1.00 90.38 212 ALA A O 1
ATOM 1546 N N . ALA A 1 213 ? -3.767 -10.849 6.786 1.00 92.25 213 ALA A N 1
ATOM 1547 C CA . ALA A 1 213 ? -2.737 -9.817 6.866 1.00 92.25 213 ALA A CA 1
ATOM 1548 C C . ALA A 1 213 ? -1.635 -10.045 5.815 1.00 92.25 213 ALA A C 1
ATOM 1550 O O . ALA A 1 213 ? -1.233 -9.103 5.132 1.00 92.25 213 ALA A O 1
ATOM 1551 N N . SER A 1 214 ? -1.210 -11.297 5.624 1.00 95.69 214 SER A N 1
ATOM 1552 C CA . SER A 1 214 ? -0.243 -11.694 4.593 1.00 95.69 214 SER A CA 1
ATOM 1553 C C . SER A 1 214 ? -0.762 -11.408 3.178 1.00 95.69 214 SER A C 1
ATOM 1555 O O . SER A 1 214 ? -0.060 -10.810 2.359 1.00 95.69 214 SER A O 1
ATOM 1557 N N . MET A 1 215 ? -2.028 -11.738 2.895 1.00 96.12 215 MET A N 1
ATOM 1558 C CA . MET A 1 215 ? -2.688 -11.398 1.631 1.00 96.12 215 MET A CA 1
ATOM 1559 C C . MET A 1 215 ? -2.727 -9.886 1.397 1.00 96.12 215 MET A C 1
ATOM 1561 O O . MET A 1 215 ? -2.382 -9.437 0.304 1.00 96.12 215 MET A O 1
ATOM 1565 N N . ASN A 1 216 ? -3.087 -9.097 2.412 1.00 96.25 216 ASN A N 1
ATOM 1566 C CA . ASN A 1 216 ? -3.091 -7.637 2.306 1.00 96.25 216 ASN A CA 1
ATOM 1567 C C . ASN A 1 216 ? -1.692 -7.068 2.031 1.00 96.25 216 ASN A C 1
ATOM 1569 O O . ASN A 1 216 ? -1.569 -6.156 1.213 1.00 96.25 216 ASN A O 1
ATOM 1573 N N . SER A 1 217 ? -0.645 -7.628 2.644 1.00 97.25 217 SER A N 1
ATOM 1574 C CA . SER A 1 217 ? 0.742 -7.245 2.348 1.00 97.25 217 SER A CA 1
ATOM 1575 C C . SER A 1 217 ? 1.083 -7.503 0.882 1.00 97.25 217 SER A C 1
ATOM 1577 O O . SER A 1 217 ? 1.495 -6.587 0.178 1.00 97.25 217 SER A O 1
ATOM 1579 N N . ARG A 1 218 ? 0.809 -8.716 0.384 1.00 97.69 218 ARG A N 1
ATOM 1580 C CA . ARG A 1 218 ? 1.071 -9.091 -1.017 1.00 97.69 218 ARG A CA 1
ATOM 1581 C C . ARG A 1 218 ? 0.292 -8.230 -2.015 1.00 97.69 218 ARG A C 1
ATOM 1583 O O . ARG A 1 218 ? 0.787 -7.955 -3.102 1.00 97.69 218 ARG A O 1
ATOM 1590 N N . ILE A 1 219 ? -0.926 -7.801 -1.674 1.00 97.56 219 ILE A N 1
ATOM 1591 C CA . ILE A 1 219 ? -1.700 -6.847 -2.487 1.00 97.56 219 ILE A CA 1
ATOM 1592 C C . ILE A 1 219 ? -1.003 -5.481 -2.526 1.00 97.56 219 ILE A C 1
ATOM 1594 O O . ILE A 1 219 ? -0.939 -4.866 -3.592 1.00 97.56 219 ILE A O 1
ATOM 1598 N N . GLY A 1 220 ? -0.476 -5.019 -1.389 1.00 97.81 220 GLY A N 1
ATOM 1599 C CA . GLY A 1 220 ? 0.331 -3.802 -1.303 1.00 97.81 220 GLY A CA 1
ATOM 1600 C C . GLY A 1 220 ? 1.581 -3.868 -2.182 1.00 97.81 220 GLY A C 1
ATOM 1601 O O . GLY A 1 220 ? 1.805 -2.956 -2.978 1.00 97.81 220 GLY A O 1
ATOM 1602 N N . ASP A 1 221 ? 2.323 -4.974 -2.107 1.00 97.81 221 ASP A N 1
ATOM 1603 C CA . ASP A 1 221 ? 3.523 -5.213 -2.918 1.00 97.81 221 ASP A CA 1
ATOM 1604 C C . ASP A 1 221 ? 3.183 -5.240 -4.415 1.00 97.81 221 ASP A C 1
ATOM 1606 O O . ASP A 1 221 ? 3.741 -4.474 -5.197 1.00 97.81 221 ASP A O 1
ATOM 1610 N N . ASN A 1 222 ? 2.167 -6.016 -4.812 1.00 97.94 222 ASN A N 1
ATOM 1611 C CA . ASN A 1 222 ? 1.699 -6.061 -6.201 1.00 97.94 222 ASN A CA 1
ATOM 1612 C C . ASN A 1 222 ? 1.269 -4.679 -6.714 1.00 97.94 222 ASN A C 1
ATOM 1614 O O . ASN A 1 222 ? 1.487 -4.347 -7.879 1.00 97.94 222 ASN A O 1
ATOM 1618 N N . LYS A 1 223 ? 0.629 -3.865 -5.866 1.00 97.81 223 LYS A N 1
ATOM 1619 C CA . LYS A 1 223 ? 0.262 -2.494 -6.226 1.00 97.81 223 LYS A CA 1
ATOM 1620 C C . LYS A 1 223 ? 1.508 -1.641 -6.481 1.00 97.81 223 LYS A C 1
ATOM 1622 O O . LYS A 1 223 ? 1.526 -0.912 -7.473 1.00 97.81 223 LYS A O 1
ATOM 1627 N N . ALA A 1 224 ? 2.515 -1.728 -5.614 1.00 96.50 224 ALA A N 1
ATOM 1628 C CA . ALA A 1 224 ? 3.774 -1.011 -5.786 1.00 96.50 224 ALA A CA 1
ATOM 1629 C C . ALA A 1 224 ? 4.497 -1.444 -7.073 1.00 96.50 224 ALA A C 1
ATOM 1631 O O . ALA A 1 224 ? 4.914 -0.587 -7.852 1.00 96.50 224 ALA A O 1
ATOM 1632 N N . ASP A 1 225 ? 4.548 -2.748 -7.352 1.00 96.69 225 ASP A N 1
ATOM 1633 C CA . ASP A 1 225 ? 5.143 -3.302 -8.574 1.00 96.69 225 ASP A CA 1
ATOM 1634 C C . ASP A 1 225 ? 4.413 -2.829 -9.839 1.00 96.69 225 ASP A C 1
ATOM 1636 O O . ASP A 1 225 ? 5.044 -2.443 -10.824 1.00 96.69 225 ASP A O 1
ATOM 1640 N N . ILE A 1 226 ? 3.076 -2.789 -9.821 1.00 94.56 226 ILE A N 1
ATOM 1641 C CA . ILE A 1 226 ? 2.275 -2.256 -10.934 1.00 94.56 226 ILE A CA 1
ATOM 1642 C C . ILE A 1 226 ? 2.565 -0.768 -11.159 1.00 94.56 226 ILE A C 1
ATOM 1644 O O . ILE A 1 226 ? 2.676 -0.328 -12.307 1.00 94.56 226 ILE A O 1
ATOM 1648 N N . ASP A 1 227 ? 2.679 0.019 -10.089 1.00 94.12 227 ASP A N 1
ATOM 1649 C CA . ASP A 1 227 ? 2.989 1.445 -10.191 1.00 94.12 227 ASP A CA 1
ATOM 1650 C C . ASP A 1 227 ? 4.427 1.662 -10.718 1.00 94.12 227 ASP A C 1
ATOM 1652 O O . ASP A 1 227 ? 4.645 2.528 -11.573 1.00 94.12 227 ASP A O 1
ATOM 1656 N N . ALA A 1 228 ? 5.388 0.814 -10.328 1.00 94.25 228 ALA A N 1
ATOM 1657 C CA . ALA A 1 228 ? 6.746 0.809 -10.877 1.00 94.25 228 ALA A CA 1
ATOM 1658 C C . ALA A 1 228 ? 6.773 0.437 -12.371 1.00 94.25 228 ALA A C 1
ATOM 1660 O O . ALA A 1 228 ? 7.422 1.121 -13.168 1.00 94.25 228 ALA A O 1
ATOM 1661 N N . LEU A 1 229 ? 6.019 -0.591 -12.778 1.00 92.06 229 LEU A N 1
ATOM 1662 C CA . LEU A 1 229 ? 5.885 -0.984 -14.182 1.00 92.06 229 LEU A CA 1
ATOM 1663 C C . LEU A 1 229 ? 5.329 0.159 -15.032 1.00 92.06 229 LEU A C 1
ATOM 1665 O O . LEU A 1 229 ? 5.902 0.457 -16.076 1.00 92.06 229 LEU A O 1
ATOM 1669 N N . LYS A 1 230 ? 4.273 0.844 -14.571 1.00 88.75 230 LYS A N 1
ATOM 1670 C CA . LYS A 1 230 ? 3.707 2.023 -15.256 1.00 88.75 230 LYS A CA 1
ATOM 1671 C C . LYS A 1 230 ? 4.727 3.147 -15.435 1.00 88.75 230 LYS A C 1
ATOM 1673 O O . LYS A 1 230 ? 4.695 3.823 -16.459 1.00 88.75 230 LYS A O 1
ATOM 1678 N N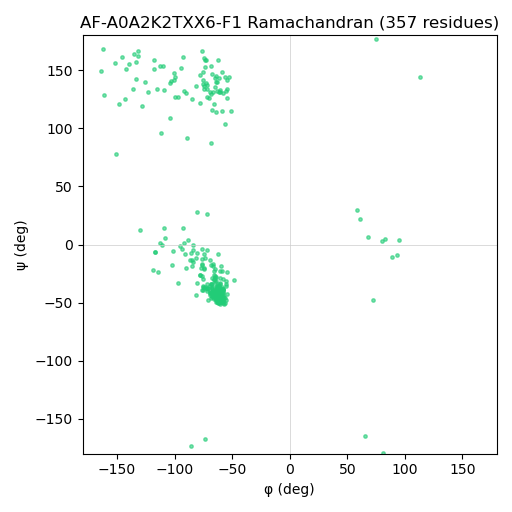 . SER A 1 231 ? 5.609 3.354 -14.458 1.00 88.00 231 SER A N 1
ATOM 1679 C CA . SER A 1 231 ? 6.677 4.356 -14.545 1.00 88.00 231 SER A CA 1
ATOM 1680 C C . SER A 1 231 ? 7.709 3.994 -15.619 1.00 88.00 231 SER A C 1
ATOM 1682 O O . SER A 1 231 ? 8.079 4.837 -16.432 1.00 88.00 231 SER A O 1
ATOM 1684 N N . LEU A 1 232 ? 8.122 2.722 -15.673 1.00 86.94 232 LEU A N 1
ATOM 1685 C CA . LEU A 1 232 ? 9.114 2.234 -16.636 1.00 86.94 232 LEU A CA 1
ATOM 1686 C C . LEU A 1 232 ? 8.599 2.229 -18.077 1.00 86.94 232 LEU A C 1
ATOM 1688 O O . LEU A 1 232 ? 9.309 2.648 -18.988 1.00 86.94 232 LEU A O 1
ATOM 1692 N N . ILE A 1 233 ? 7.381 1.729 -18.295 1.00 84.81 233 ILE A N 1
ATOM 1693 C CA . ILE A 1 233 ? 6.823 1.574 -19.648 1.00 84.81 233 ILE A CA 1
ATOM 1694 C C . ILE A 1 233 ? 6.121 2.843 -20.145 1.00 84.81 233 ILE A C 1
ATOM 1696 O O . ILE A 1 233 ? 5.844 2.963 -21.337 1.00 84.81 233 ILE A O 1
ATOM 1700 N N . GLY A 1 234 ? 5.850 3.795 -19.249 1.00 81.44 234 GLY A N 1
ATOM 1701 C CA . GLY A 1 234 ? 5.044 4.975 -19.525 1.00 81.44 234 GLY A CA 1
ATOM 1702 C C . GLY A 1 234 ? 3.545 4.668 -19.614 1.00 81.44 234 GLY A C 1
ATOM 1703 O O . GLY A 1 234 ? 3.093 3.527 -19.526 1.00 81.44 234 GLY A O 1
ATOM 1704 N N . GLN A 1 235 ? 2.745 5.716 -19.794 1.00 83.81 235 GLN A N 1
ATOM 1705 C CA . GLN A 1 235 ? 1.315 5.601 -20.081 1.00 83.81 235 GLN A CA 1
ATOM 1706 C C . GLN A 1 235 ? 1.043 6.087 -21.501 1.00 83.81 235 GLN A C 1
ATOM 1708 O O . GLN A 1 235 ? 1.784 6.905 -22.046 1.00 83.81 235 GLN A O 1
ATOM 1713 N N . LEU A 1 236 ? -0.031 5.578 -22.103 1.00 86.12 236 LEU A N 1
ATOM 1714 C CA . LEU A 1 236 ? -0.518 6.134 -23.358 1.00 86.12 236 LEU A CA 1
ATOM 1715 C C . LEU A 1 236 ? -0.899 7.606 -23.135 1.00 86.12 236 LEU A C 1
ATOM 1717 O O . LEU A 1 236 ? -1.594 7.895 -22.159 1.00 86.12 236 LEU A O 1
ATOM 1721 N N . PRO A 1 237 ? -0.479 8.529 -24.016 1.00 85.25 237 PRO A N 1
ATOM 1722 C CA . PRO A 1 237 ? -0.927 9.913 -23.943 1.00 85.25 237 PRO A CA 1
ATOM 1723 C C . PRO A 1 237 ? -2.455 10.011 -23.996 1.00 85.25 237 PRO A C 1
ATOM 1725 O O . PRO A 1 237 ? -3.105 9.251 -24.724 1.00 85.25 237 PRO A O 1
ATOM 1728 N N . GLU A 1 238 ? -3.028 10.961 -23.254 1.00 81.19 238 GLU A N 1
ATOM 1729 C CA . GLU A 1 238 ? -4.468 11.233 -23.300 1.00 81.19 238 GLU A CA 1
ATOM 1730 C C . GLU A 1 238 ? -4.925 11.523 -24.736 1.00 81.19 238 GLU A C 1
ATOM 1732 O O . GLU A 1 238 ? -4.299 12.286 -25.472 1.00 81.19 238 GLU A O 1
ATOM 1737 N N . GLY A 1 239 ? -6.018 10.876 -25.150 1.00 82.00 239 GLY A N 1
ATOM 1738 C CA . GLY A 1 239 ? -6.558 10.994 -26.507 1.00 82.00 239 GLY A CA 1
ATOM 1739 C C . GLY A 1 239 ? -5.854 10.139 -27.569 1.00 82.00 239 GLY A C 1
ATOM 1740 O O . GLY A 1 239 ? -6.243 10.199 -28.738 1.00 82.00 239 GLY A O 1
ATOM 1741 N N . SER A 1 240 ? -4.861 9.320 -27.198 1.00 83.88 240 SER A N 1
ATOM 1742 C CA . SER A 1 240 ? -4.233 8.372 -28.124 1.00 83.88 240 SER A CA 1
ATOM 1743 C C . SER A 1 240 ? -5.247 7.353 -28.662 1.00 83.88 240 SER A C 1
ATOM 1745 O O . SER A 1 240 ? -5.997 6.736 -27.905 1.00 83.88 240 SER A O 1
ATOM 1747 N N . LYS A 1 241 ? -5.262 7.152 -29.987 1.00 84.06 241 LYS A N 1
ATOM 1748 C CA . LYS A 1 241 ? -6.094 6.126 -30.649 1.00 84.06 241 LYS A CA 1
ATOM 1749 C C . LYS A 1 241 ? -5.523 4.714 -30.488 1.00 84.06 241 LYS A C 1
ATOM 1751 O O . LYS A 1 241 ? -6.234 3.730 -30.707 1.00 84.06 241 LYS A O 1
ATOM 1756 N N . ALA A 1 242 ? -4.245 4.606 -30.133 1.00 84.56 242 ALA A N 1
ATOM 1757 C CA . ALA A 1 242 ? -3.563 3.337 -29.957 1.00 84.56 242 ALA A CA 1
ATOM 1758 C C . ALA A 1 242 ? -4.043 2.623 -28.685 1.00 84.56 242 ALA A C 1
ATOM 1760 O O . ALA A 1 242 ? -4.115 3.212 -27.612 1.00 84.56 242 ALA A O 1
ATOM 1761 N N . LYS A 1 243 ? -4.339 1.322 -28.795 1.00 87.25 243 LYS A N 1
ATOM 1762 C CA . LYS A 1 243 ? -4.825 0.500 -27.668 1.00 87.25 243 LYS A CA 1
ATOM 1763 C C . LYS A 1 243 ? -3.708 -0.055 -26.780 1.00 87.25 243 LYS A C 1
ATOM 1765 O O . LYS A 1 243 ? -3.979 -0.551 -25.693 1.00 87.25 243 LYS A O 1
ATOM 1770 N N . THR A 1 244 ? -2.466 -0.018 -27.254 1.00 88.50 244 THR A N 1
ATOM 1771 C CA . THR A 1 244 ? -1.283 -0.504 -26.536 1.00 88.50 244 THR A CA 1
ATOM 1772 C C . THR A 1 244 ? -0.118 0.452 -26.756 1.00 88.50 244 THR A C 1
ATOM 1774 O O . THR A 1 244 ? -0.056 1.138 -27.778 1.00 88.50 244 THR A O 1
ATOM 1777 N N . ILE A 1 245 ? 0.836 0.467 -25.824 1.00 86.12 245 ILE A N 1
ATOM 1778 C CA . ILE A 1 245 ? 2.067 1.266 -25.941 1.00 86.12 245 ILE A CA 1
ATOM 1779 C C . ILE A 1 245 ? 2.842 0.887 -27.211 1.00 86.12 245 ILE A C 1
ATOM 1781 O O . ILE A 1 245 ? 3.320 1.762 -27.924 1.00 86.12 245 ILE A O 1
ATOM 1785 N N . ILE A 1 246 ? 2.884 -0.405 -27.554 1.00 87.25 246 ILE A N 1
ATOM 1786 C CA . ILE A 1 246 ? 3.521 -0.896 -28.786 1.00 87.25 246 ILE A CA 1
ATOM 1787 C C . ILE A 1 246 ? 2.843 -0.306 -30.028 1.00 87.25 246 ILE A C 1
ATOM 1789 O O . ILE A 1 246 ? 3.532 0.157 -30.933 1.00 87.25 246 ILE A O 1
ATOM 1793 N N . ALA A 1 247 ? 1.507 -0.280 -30.067 1.00 87.56 247 ALA A N 1
ATOM 1794 C CA . ALA A 1 247 ? 0.776 0.319 -31.180 1.00 87.56 247 ALA A CA 1
ATOM 1795 C C . ALA A 1 247 ? 1.038 1.831 -31.287 1.00 87.56 247 ALA A C 1
ATOM 1797 O O . ALA A 1 247 ? 1.213 2.336 -32.392 1.00 87.56 247 ALA A O 1
ATOM 1798 N N . TYR A 1 248 ? 1.133 2.536 -30.154 1.00 89.06 248 TYR A N 1
ATOM 1799 C CA . TYR A 1 248 ? 1.455 3.965 -30.133 1.00 89.06 248 TYR A CA 1
ATOM 1800 C C . TYR A 1 248 ? 2.870 4.245 -30.652 1.00 89.06 248 TYR A C 1
ATOM 1802 O O . TYR A 1 248 ? 3.059 5.125 -31.488 1.00 89.06 248 TYR A O 1
ATOM 1810 N N . ILE A 1 249 ? 3.861 3.464 -30.209 1.00 87.69 249 ILE A N 1
ATOM 1811 C CA . ILE A 1 249 ? 5.241 3.559 -30.703 1.00 87.69 249 ILE A CA 1
ATOM 1812 C C . ILE A 1 249 ? 5.286 3.279 -32.207 1.00 87.69 249 ILE A C 1
ATOM 1814 O O . ILE A 1 249 ? 5.931 4.021 -32.942 1.00 87.69 249 ILE A O 1
ATOM 1818 N N . ALA A 1 250 ? 4.583 2.247 -32.682 1.00 86.44 250 ALA A N 1
ATOM 1819 C CA . ALA A 1 250 ? 4.535 1.914 -34.102 1.00 86.44 250 ALA A CA 1
ATOM 1820 C C . ALA A 1 250 ? 3.935 3.053 -34.942 1.00 86.44 250 ALA A C 1
ATOM 1822 O O . ALA A 1 250 ? 4.489 3.394 -35.987 1.00 86.44 250 ALA A O 1
ATOM 1823 N N . GLU A 1 251 ? 2.849 3.678 -34.479 1.00 85.75 251 GLU A N 1
ATOM 1824 C CA . GLU A 1 251 ? 2.242 4.842 -35.135 1.00 85.75 251 GLU A CA 1
ATOM 1825 C C . GLU A 1 251 ? 3.197 6.043 -35.144 1.00 85.75 251 GLU A C 1
ATOM 1827 O O . GLU A 1 251 ? 3.429 6.638 -36.196 1.00 85.75 251 GLU A O 1
ATOM 1832 N N . TYR A 1 252 ? 3.812 6.363 -34.002 1.00 83.88 252 TYR A N 1
ATOM 1833 C CA . TYR A 1 252 ? 4.762 7.469 -33.892 1.00 83.88 252 TYR A CA 1
ATOM 1834 C C . TYR A 1 252 ? 5.983 7.272 -34.797 1.00 83.88 252 TYR A C 1
ATOM 1836 O O . TYR A 1 252 ? 6.361 8.192 -35.516 1.00 83.88 252 TYR A O 1
ATOM 1844 N N . VAL A 1 253 ? 6.577 6.074 -34.812 1.00 86.50 253 VAL A N 1
ATOM 1845 C CA . VAL A 1 253 ? 7.715 5.741 -35.684 1.00 86.50 253 VAL A CA 1
ATOM 1846 C C . VAL A 1 253 ? 7.303 5.789 -37.152 1.00 86.50 253 VAL A C 1
ATOM 1848 O O . VAL A 1 253 ? 8.034 6.353 -37.958 1.00 86.50 253 VAL A O 1
ATOM 1851 N N . THR A 1 254 ? 6.126 5.272 -37.507 1.00 85.00 254 THR A N 1
ATOM 1852 C CA . THR A 1 254 ? 5.623 5.328 -38.890 1.00 85.00 254 THR A CA 1
ATOM 1853 C C . THR A 1 254 ? 5.422 6.771 -39.346 1.00 85.00 254 THR A C 1
ATOM 1855 O O . THR A 1 254 ? 5.859 7.128 -40.436 1.00 85.00 254 THR A O 1
ATOM 1858 N N . ASN A 1 255 ? 4.835 7.623 -38.503 1.00 82.75 255 ASN A N 1
ATOM 1859 C CA . ASN A 1 255 ? 4.663 9.047 -38.791 1.00 82.75 255 ASN A CA 1
ATOM 1860 C C . ASN A 1 255 ? 6.006 9.785 -38.847 1.00 82.75 255 ASN A C 1
ATOM 1862 O O . ASN A 1 255 ? 6.215 10.611 -39.732 1.00 82.75 255 ASN A O 1
ATOM 1866 N N . ALA A 1 256 ? 6.928 9.487 -37.930 1.00 79.62 256 ALA A N 1
ATOM 1867 C CA . ALA A 1 256 ? 8.258 10.081 -37.913 1.00 79.62 256 ALA A CA 1
ATOM 1868 C C . ALA A 1 256 ? 9.038 9.718 -39.180 1.00 79.62 256 ALA A C 1
ATOM 1870 O O . ALA A 1 256 ? 9.584 10.615 -39.809 1.00 79.62 256 ALA A O 1
ATOM 1871 N N . VAL A 1 257 ? 9.029 8.443 -39.587 1.00 78.75 257 VAL A N 1
ATOM 1872 C CA . VAL A 1 257 ? 9.671 7.948 -40.815 1.00 78.75 257 VAL A CA 1
ATOM 1873 C C . VAL A 1 257 ? 8.974 8.487 -42.066 1.00 78.75 257 VAL A C 1
ATOM 1875 O O . VAL A 1 257 ? 9.652 8.910 -42.996 1.00 78.75 257 VAL A O 1
ATOM 1878 N N . GLY A 1 258 ? 7.639 8.532 -42.084 1.00 76.25 258 GLY A N 1
ATOM 1879 C CA . GLY A 1 258 ? 6.859 9.084 -43.196 1.00 76.25 258 GLY A CA 1
ATOM 1880 C C . GLY A 1 258 ? 7.067 10.587 -43.407 1.00 76.25 258 GLY A C 1
ATOM 1881 O O . GLY A 1 258 ? 6.960 11.061 -44.533 1.00 76.25 258 GLY A O 1
ATOM 1882 N N . ASN A 1 259 ? 7.415 11.321 -42.346 1.00 73.81 259 ASN A N 1
ATOM 1883 C CA . ASN A 1 259 ? 7.740 12.748 -42.394 1.00 73.81 259 ASN A CA 1
ATOM 1884 C C . ASN A 1 259 ? 9.237 13.034 -42.602 1.00 73.81 259 ASN A C 1
ATOM 1886 O O . ASN A 1 259 ? 9.628 14.205 -42.629 1.00 73.81 259 ASN A O 1
ATOM 1890 N N . ILE A 1 260 ? 10.093 12.013 -42.739 1.00 78.56 260 ILE A N 1
ATOM 1891 C CA . ILE A 1 260 ? 11.477 12.245 -43.159 1.00 78.56 260 ILE A CA 1
ATOM 1892 C C . ILE A 1 260 ? 11.429 12.723 -44.606 1.00 78.56 260 ILE A C 1
ATOM 1894 O O . ILE A 1 260 ? 11.043 11.988 -45.511 1.00 78.56 260 ILE A O 1
ATOM 1898 N N . ASP A 1 261 ? 11.858 13.961 -44.824 1.00 78.94 261 ASP A N 1
ATOM 1899 C CA . ASP A 1 261 ? 12.058 14.502 -46.160 1.00 78.94 261 ASP A CA 1
ATOM 1900 C C . ASP A 1 261 ? 13.250 13.800 -46.828 1.00 78.94 261 ASP A C 1
ATOM 1902 O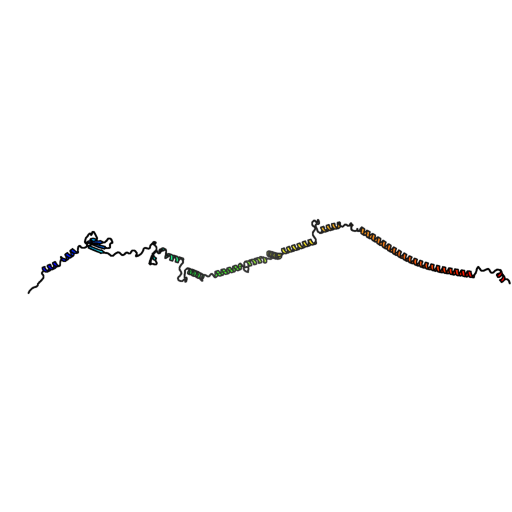 O . ASP A 1 261 ? 14.401 14.240 -46.740 1.00 78.94 261 ASP A O 1
ATOM 1906 N N . LEU A 1 262 ? 12.969 12.667 -47.476 1.00 75.94 262 LEU A N 1
ATOM 1907 C CA . LEU A 1 262 ? 13.958 11.851 -48.178 1.00 75.94 262 LEU A CA 1
ATOM 1908 C C . LEU A 1 262 ? 14.668 12.626 -49.298 1.00 75.94 262 LEU A C 1
ATOM 1910 O O . LEU A 1 262 ? 15.763 12.231 -49.684 1.00 75.94 262 LEU A O 1
ATOM 1914 N N . SER A 1 263 ? 14.105 13.748 -49.773 1.00 77.50 263 SER A N 1
ATOM 1915 C CA . SER A 1 263 ? 14.739 14.593 -50.795 1.00 77.50 263 SER A CA 1
ATOM 1916 C C . SER A 1 263 ? 16.023 15.280 -50.311 1.00 77.50 263 SER A C 1
ATOM 1918 O O . SER A 1 263 ? 16.836 15.716 -51.124 1.00 77.50 263 SER A O 1
ATOM 1920 N N . LYS A 1 264 ? 16.246 15.339 -48.991 1.00 79.88 264 LYS A N 1
ATOM 1921 C CA . LYS A 1 264 ? 17.486 15.855 -48.390 1.00 79.88 264 LYS A CA 1
ATOM 1922 C C . LYS A 1 264 ? 18.622 14.835 -48.362 1.00 79.88 264 LYS A C 1
ATOM 1924 O O . LYS A 1 264 ? 19.755 15.206 -48.059 1.00 79.88 264 LYS A O 1
ATOM 1929 N N . PHE A 1 265 ? 18.335 13.567 -48.645 1.00 81.81 265 PHE A N 1
ATOM 1930 C CA . PHE A 1 265 ? 19.328 12.503 -48.684 1.00 81.81 265 PHE A CA 1
ATOM 1931 C C . PHE A 1 265 ? 19.641 12.150 -50.137 1.00 81.81 265 PHE A C 1
ATOM 1933 O O . PHE A 1 265 ? 18.749 12.082 -50.978 1.00 81.81 265 PHE A O 1
ATOM 1940 N N . ALA A 1 266 ? 20.921 11.926 -50.441 1.00 83.94 266 ALA A N 1
ATOM 1941 C CA . ALA A 1 266 ? 21.320 11.484 -51.772 1.00 83.94 266 ALA A CA 1
ATOM 1942 C C . ALA A 1 266 ? 20.716 10.106 -52.062 1.00 83.94 266 ALA A C 1
ATOM 1944 O O . ALA A 1 266 ? 20.819 9.189 -51.238 1.00 83.94 266 ALA A O 1
ATOM 1945 N N . LEU A 1 267 ? 20.109 9.944 -53.238 1.00 89.06 267 LEU A N 1
ATOM 1946 C CA . LEU A 1 267 ? 19.587 8.647 -53.642 1.00 89.06 267 LEU A CA 1
ATOM 1947 C C . LEU A 1 267 ? 20.750 7.683 -53.896 1.00 89.06 267 LEU A C 1
ATOM 1949 O O . LEU A 1 267 ? 21.849 8.081 -54.290 1.00 89.06 267 LEU A O 1
ATOM 1953 N N . VAL A 1 268 ? 20.501 6.383 -53.732 1.00 92.44 268 VAL A N 1
ATOM 1954 C CA . VAL A 1 268 ? 21.486 5.338 -54.069 1.00 92.44 268 VAL A CA 1
ATOM 1955 C C . VAL A 1 268 ? 21.949 5.472 -55.522 1.00 92.44 268 VAL A C 1
ATOM 1957 O O . VAL A 1 268 ? 23.126 5.272 -55.821 1.00 92.44 268 VAL A O 1
ATOM 1960 N N . THR A 1 269 ? 21.048 5.870 -56.421 1.00 90.56 269 THR A N 1
ATOM 1961 C CA . THR A 1 269 ? 21.364 6.162 -57.824 1.00 90.56 269 THR A CA 1
ATOM 1962 C C . THR A 1 269 ? 22.329 7.336 -57.968 1.00 90.56 269 THR A C 1
ATOM 1964 O O . THR A 1 269 ? 23.267 7.246 -58.759 1.00 90.56 269 THR A O 1
ATOM 1967 N N . ASP A 1 270 ? 22.156 8.396 -57.175 1.00 92.50 270 ASP A N 1
ATOM 1968 C CA . ASP A 1 270 ? 23.012 9.588 -57.210 1.00 92.50 270 ASP A CA 1
ATOM 1969 C C . ASP A 1 270 ? 24.407 9.274 -56.670 1.00 92.50 270 ASP A C 1
ATOM 1971 O O . ASP A 1 270 ? 25.410 9.636 -57.285 1.00 92.50 270 ASP A O 1
ATOM 1975 N N . LEU A 1 271 ? 24.479 8.536 -55.558 1.00 94.88 271 LEU A N 1
ATOM 1976 C CA . LEU A 1 271 ? 25.736 8.056 -54.981 1.00 94.88 271 LEU A CA 1
ATOM 1977 C C . LEU A 1 271 ? 26.472 7.132 -55.955 1.00 94.88 271 LEU A C 1
ATOM 1979 O O . LEU A 1 271 ? 27.668 7.302 -56.180 1.00 94.88 271 LEU A O 1
ATOM 1983 N N . THR A 1 272 ? 25.756 6.208 -56.598 1.00 96.88 272 THR A N 1
ATOM 1984 C CA . THR A 1 272 ? 26.329 5.312 -57.616 1.00 96.88 272 THR A CA 1
ATOM 1985 C C . THR A 1 272 ? 26.877 6.106 -58.804 1.00 96.88 272 THR A C 1
ATOM 1987 O O . THR A 1 272 ? 27.992 5.854 -59.263 1.00 96.88 272 THR A O 1
ATOM 1990 N N . ALA A 1 273 ? 26.132 7.108 -59.282 1.00 96.12 273 ALA A N 1
ATOM 1991 C CA . ALA A 1 273 ? 26.576 7.980 -60.364 1.00 96.12 273 ALA A CA 1
ATOM 1992 C C . ALA A 1 273 ? 27.799 8.825 -59.966 1.00 96.12 273 ALA A C 1
ATOM 1994 O O . ALA A 1 273 ? 28.727 8.981 -60.764 1.00 96.12 273 ALA A O 1
ATOM 1995 N N . ALA A 1 274 ? 27.827 9.347 -58.736 1.00 96.19 274 ALA A N 1
ATOM 1996 C CA . ALA A 1 274 ? 28.956 10.100 -58.201 1.00 96.19 274 ALA A CA 1
ATOM 1997 C C . ALA A 1 274 ? 30.218 9.231 -58.113 1.00 96.19 274 ALA A C 1
ATOM 1999 O O . ALA A 1 274 ? 31.258 9.633 -58.634 1.00 96.19 274 ALA A O 1
ATOM 2000 N N . VAL A 1 275 ? 30.113 8.019 -57.558 1.00 97.81 275 VAL A N 1
ATOM 2001 C CA . VAL A 1 275 ? 31.215 7.043 -57.505 1.00 97.81 275 VAL A CA 1
ATOM 2002 C C . VAL A 1 275 ? 31.730 6.731 -58.912 1.00 97.81 275 VAL A C 1
ATOM 2004 O O . VAL A 1 275 ? 32.930 6.809 -59.154 1.00 97.81 275 VAL A O 1
ATOM 2007 N N . GLY A 1 276 ? 30.840 6.494 -59.882 1.00 98.00 276 GLY A N 1
ATOM 2008 C CA . GLY A 1 276 ? 31.244 6.244 -61.269 1.00 98.00 276 GLY A CA 1
ATOM 2009 C C . GLY A 1 276 ? 31.986 7.419 -61.924 1.00 98.00 276 GLY A C 1
ATOM 2010 O O . GLY A 1 276 ? 32.918 7.207 -62.702 1.00 98.00 276 GLY A O 1
ATOM 2011 N N . ARG A 1 277 ? 31.608 8.667 -61.612 1.00 98.19 277 ARG A N 1
ATOM 2012 C CA . ARG A 1 277 ? 32.333 9.868 -62.071 1.00 98.19 277 ARG A CA 1
ATOM 2013 C C . ARG A 1 277 ? 33.703 9.988 -61.406 1.00 98.19 277 ARG A C 1
ATOM 2015 O O . ARG A 1 277 ? 34.663 10.314 -62.098 1.00 98.19 277 ARG A O 1
ATOM 2022 N N . ILE A 1 278 ? 33.792 9.708 -60.106 1.00 98.06 278 ILE A N 1
ATOM 2023 C CA . ILE A 1 278 ? 35.054 9.717 -59.355 1.00 98.06 278 ILE A CA 1
ATOM 2024 C C . ILE A 1 278 ? 36.029 8.711 -59.966 1.00 98.06 278 ILE A C 1
ATOM 2026 O O . ILE A 1 278 ? 37.120 9.113 -60.353 1.00 98.06 278 ILE A O 1
ATOM 2030 N N . SER A 1 279 ? 35.608 7.466 -60.201 1.00 98.19 279 SER A N 1
ATOM 2031 C CA . SER A 1 279 ? 36.485 6.446 -60.793 1.00 98.19 279 SER A CA 1
ATOM 2032 C C . SER A 1 279 ? 36.991 6.819 -62.192 1.00 98.19 279 SER A C 1
ATOM 2034 O O . SER A 1 279 ? 38.148 6.567 -62.526 1.00 98.19 279 SER A O 1
ATOM 2036 N N . LYS A 1 280 ? 36.156 7.461 -63.024 1.00 98.00 280 LYS A N 1
ATOM 2037 C CA . LYS A 1 280 ? 36.598 7.976 -64.335 1.00 98.00 280 LYS A CA 1
ATOM 2038 C C . LYS A 1 280 ? 37.637 9.086 -64.193 1.00 98.00 280 LYS A C 1
ATOM 2040 O O . LYS A 1 280 ? 38.610 9.103 -64.943 1.00 98.00 280 LYS A O 1
ATOM 2045 N N . ASN A 1 281 ? 37.432 10.000 -63.247 1.00 97.81 281 ASN A N 1
ATOM 2046 C CA . ASN A 1 281 ? 38.377 11.078 -62.981 1.00 97.81 281 ASN A CA 1
ATOM 2047 C C . ASN A 1 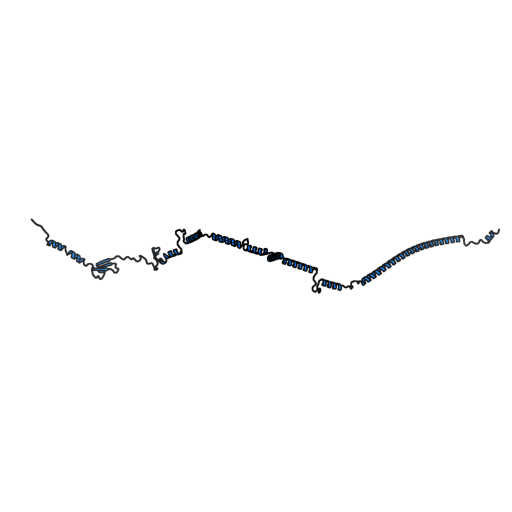281 ? 39.703 10.535 -62.433 1.00 97.81 281 ASN A C 1
ATOM 2049 O O . ASN A 1 281 ? 40.755 10.972 -62.884 1.00 97.81 281 ASN A O 1
ATOM 2053 N N . GLU A 1 282 ? 39.668 9.560 -61.524 1.00 98.25 282 GLU A N 1
ATOM 2054 C CA . GLU A 1 282 ? 40.865 8.889 -61.000 1.00 98.25 282 GLU A CA 1
ATOM 2055 C C . GLU A 1 282 ? 41.672 8.226 -62.124 1.00 98.25 282 GLU A C 1
ATOM 2057 O O . GLU A 1 282 ? 42.880 8.436 -62.220 1.00 98.25 282 GLU A O 1
ATOM 2062 N N . ALA A 1 283 ? 41.010 7.511 -63.042 1.00 97.88 283 ALA A N 1
ATOM 2063 C CA . ALA A 1 283 ? 41.672 6.923 -64.207 1.00 97.88 283 ALA A CA 1
ATOM 2064 C C . ALA A 1 283 ? 42.300 7.986 -65.129 1.00 97.88 283 ALA A C 1
ATOM 2066 O O . ALA A 1 283 ? 43.425 7.814 -65.602 1.00 97.88 283 ALA A O 1
ATOM 2067 N N . ALA A 1 284 ? 41.600 9.102 -65.362 1.00 97.81 284 ALA A N 1
ATOM 2068 C CA . ALA A 1 284 ? 42.126 10.208 -66.159 1.00 97.81 284 ALA A CA 1
ATOM 2069 C C . ALA A 1 284 ? 43.352 10.867 -65.501 1.00 97.81 284 ALA A C 1
ATOM 2071 O O . ALA A 1 284 ? 44.322 11.170 -66.193 1.00 97.81 284 ALA A O 1
ATOM 2072 N N . VAL A 1 285 ? 43.346 11.046 -64.175 1.00 98.38 285 VAL A N 1
ATOM 2073 C CA . VAL A 1 285 ? 44.493 11.582 -63.423 1.00 98.38 285 VAL A CA 1
ATOM 2074 C C . VAL A 1 285 ? 45.714 10.672 -63.560 1.00 98.38 285 VAL A C 1
ATOM 2076 O O . VAL A 1 285 ? 46.811 11.169 -63.813 1.00 98.38 285 VAL A O 1
ATOM 2079 N N . THR A 1 286 ? 45.538 9.352 -63.470 1.00 98.25 286 THR A N 1
ATOM 2080 C CA . THR A 1 286 ? 46.630 8.390 -63.692 1.00 98.25 286 THR A CA 1
ATOM 2081 C C . THR A 1 286 ? 47.238 8.535 -65.087 1.00 98.25 286 THR A C 1
ATOM 2083 O O . THR A 1 286 ? 48.452 8.689 -65.206 1.00 98.25 286 THR A O 1
ATOM 2086 N N . ALA A 1 287 ? 46.408 8.584 -66.133 1.00 97.69 287 ALA A N 1
ATOM 2087 C CA . ALA A 1 287 ? 46.884 8.739 -67.508 1.00 97.69 287 ALA A CA 1
ATOM 2088 C C . ALA A 1 287 ? 47.643 10.063 -67.727 1.00 97.69 287 ALA A C 1
ATOM 2090 O O . ALA A 1 287 ? 48.661 10.098 -68.420 1.00 97.69 287 ALA A O 1
ATOM 2091 N N . ILE A 1 288 ? 47.181 11.157 -67.110 1.00 98.31 288 ILE A N 1
ATOM 2092 C CA . ILE A 1 288 ? 47.878 12.451 -67.153 1.00 98.31 288 ILE A CA 1
ATOM 2093 C C . ILE A 1 288 ? 49.243 12.358 -66.461 1.00 98.31 288 ILE A C 1
ATOM 2095 O O . ILE A 1 288 ? 50.222 12.874 -66.997 1.00 98.31 288 ILE A O 1
ATOM 2099 N N . ASN A 1 289 ? 49.334 11.685 -65.312 1.00 98.06 289 ASN A N 1
ATOM 2100 C CA . ASN A 1 289 ? 50.600 11.512 -64.594 1.00 98.06 289 ASN A CA 1
ATOM 2101 C C . ASN A 1 289 ? 51.613 10.683 -65.399 1.00 98.06 289 ASN A C 1
ATOM 2103 O O . ASN A 1 289 ? 52.790 11.039 -65.452 1.00 98.06 289 ASN A O 1
ATOM 2107 N N . GLU A 1 290 ? 51.165 9.621 -66.071 1.00 97.81 290 GLU A N 1
ATOM 2108 C CA . GLU A 1 290 ? 52.010 8.825 -66.970 1.00 97.81 290 GLU A CA 1
ATOM 2109 C C . GLU A 1 290 ? 52.507 9.655 -68.162 1.00 97.81 290 GLU A C 1
ATOM 2111 O O . GLU A 1 290 ? 53.699 9.648 -68.482 1.00 97.81 290 GLU A O 1
ATOM 2116 N N . ALA A 1 291 ? 51.615 10.432 -68.786 1.00 97.88 291 ALA A N 1
ATOM 2117 C CA . ALA A 1 291 ? 51.976 11.328 -69.880 1.00 97.88 291 ALA A CA 1
ATOM 2118 C C . ALA A 1 291 ? 52.962 12.422 -69.433 1.00 97.88 291 ALA A C 1
ATOM 2120 O O . ALA A 1 291 ? 53.907 12.732 -70.161 1.00 97.88 291 ALA A O 1
ATOM 2121 N N . ALA A 1 292 ? 52.777 12.980 -68.234 1.00 98.06 292 ALA A N 1
ATOM 2122 C CA . ALA A 1 292 ? 53.685 13.962 -67.652 1.00 98.06 292 ALA A CA 1
ATOM 2123 C C . ALA A 1 292 ? 55.075 13.360 -67.401 1.00 98.06 292 ALA A C 1
ATOM 2125 O O . ALA A 1 292 ? 56.070 13.961 -67.800 1.00 98.06 292 ALA A O 1
ATOM 2126 N N . ALA A 1 293 ? 55.154 12.151 -66.837 1.00 98.12 293 ALA A N 1
ATOM 2127 C CA . ALA A 1 293 ? 56.422 11.450 -66.634 1.00 98.12 293 ALA A CA 1
ATOM 2128 C C . ALA A 1 293 ? 57.151 11.179 -67.963 1.00 98.12 293 ALA A C 1
ATOM 2130 O O . ALA A 1 293 ? 58.359 11.404 -68.073 1.00 98.12 293 ALA A O 1
ATOM 2131 N N . ALA A 1 294 ? 56.415 10.762 -68.998 1.00 97.81 294 ALA A N 1
ATOM 2132 C CA . ALA A 1 294 ? 56.968 10.573 -70.337 1.00 97.81 294 ALA A CA 1
ATOM 2133 C C . ALA A 1 294 ? 57.479 11.891 -70.945 1.00 97.81 294 ALA A C 1
ATOM 2135 O O . ALA A 1 294 ? 58.536 11.916 -71.580 1.00 97.81 294 ALA A O 1
ATOM 2136 N N . LEU A 1 295 ? 56.755 12.998 -70.741 1.00 98.12 295 LEU A N 1
ATOM 2137 C CA . LEU A 1 295 ? 57.192 14.319 -71.184 1.00 98.12 295 LEU A CA 1
ATOM 2138 C C . LEU A 1 295 ? 58.464 14.761 -70.453 1.00 98.12 295 LEU A C 1
ATOM 2140 O O . LEU A 1 295 ? 59.395 15.214 -71.113 1.00 98.12 295 LEU A O 1
ATOM 2144 N N . THR A 1 296 ? 58.540 14.576 -69.132 1.00 98.44 296 THR A N 1
ATOM 2145 C CA . THR A 1 296 ? 59.750 14.853 -68.344 1.00 98.44 296 THR A CA 1
ATOM 2146 C C . THR A 1 296 ? 60.952 14.093 -68.900 1.00 98.44 296 THR A C 1
ATOM 2148 O O . THR A 1 296 ? 61.980 14.710 -69.160 1.00 98.44 296 THR A O 1
ATOM 2151 N N . ALA A 1 297 ? 60.812 12.793 -69.181 1.00 98.00 297 ALA A N 1
ATOM 2152 C CA . ALA A 1 297 ? 61.894 11.998 -69.761 1.00 98.00 297 ALA A CA 1
ATOM 2153 C C . ALA A 1 297 ? 62.355 12.542 -71.126 1.00 98.00 297 ALA A C 1
ATOM 2155 O O . ALA A 1 297 ? 63.553 12.689 -71.360 1.00 98.00 297 ALA A O 1
ATOM 2156 N N . ARG A 1 298 ? 61.412 12.901 -72.011 1.00 98.06 298 ARG A N 1
ATOM 2157 C CA . ARG A 1 298 ? 61.729 13.493 -73.323 1.00 98.06 298 ARG A CA 1
ATOM 2158 C C . ARG A 1 298 ? 62.446 14.834 -73.204 1.00 98.06 298 ARG A C 1
ATOM 2160 O O . ARG A 1 298 ? 63.348 15.092 -73.995 1.00 98.06 298 ARG A O 1
ATOM 2167 N N . VAL A 1 299 ? 62.046 15.675 -72.250 1.00 98.44 299 VAL A N 1
ATOM 2168 C CA . VAL A 1 299 ? 62.710 16.959 -71.985 1.00 98.44 299 VAL A CA 1
ATOM 2169 C C . VAL A 1 299 ? 64.141 16.722 -71.510 1.00 98.44 299 VAL A C 1
ATOM 2171 O O . VAL A 1 299 ? 65.051 17.305 -72.084 1.00 98.44 299 VAL A O 1
ATOM 2174 N N . THR A 1 300 ? 64.369 15.800 -70.573 1.00 98.12 300 THR A N 1
ATOM 2175 C CA . THR A 1 300 ? 65.725 15.456 -70.107 1.00 98.12 300 THR A CA 1
ATOM 2176 C C . THR A 1 300 ? 66.617 14.908 -71.226 1.00 98.12 300 THR A C 1
ATOM 2178 O O . THR A 1 300 ? 67.798 15.251 -71.313 1.00 98.12 300 THR A O 1
ATOM 2181 N N . THR A 1 301 ? 66.070 14.079 -72.124 1.00 98.19 301 THR A N 1
ATOM 2182 C CA . THR A 1 301 ? 66.801 13.644 -73.324 1.00 98.19 301 THR A CA 1
ATOM 2183 C C . THR A 1 301 ? 67.150 14.834 -74.214 1.00 98.19 301 THR A C 1
ATOM 2185 O O . THR A 1 301 ? 68.309 14.983 -74.587 1.00 98.19 301 THR A O 1
ATOM 2188 N N . ALA A 1 302 ? 66.187 15.717 -74.495 1.00 98.00 302 ALA A N 1
ATOM 2189 C CA . ALA A 1 302 ? 66.428 16.901 -75.314 1.00 98.00 302 ALA A CA 1
ATOM 2190 C C . ALA A 1 302 ? 67.484 17.838 -74.699 1.00 98.00 302 ALA A C 1
ATOM 2192 O O . ALA A 1 302 ? 68.327 18.354 -75.425 1.00 98.00 302 ALA A O 1
ATOM 2193 N N . GLU A 1 303 ? 67.488 18.025 -73.376 1.00 98.31 303 GLU A N 1
ATOM 2194 C CA . GLU A 1 303 ? 68.527 18.782 -72.660 1.00 98.31 303 GLU A CA 1
ATOM 2195 C C . GLU A 1 303 ? 69.922 18.168 -72.869 1.00 98.31 303 GLU A C 1
ATOM 2197 O O . GLU A 1 303 ? 70.887 18.888 -73.129 1.00 98.31 303 GLU A O 1
ATOM 2202 N N . THR A 1 304 ? 70.027 16.836 -72.826 1.00 97.94 304 THR A N 1
ATOM 2203 C CA . THR A 1 304 ? 71.287 16.107 -73.066 1.00 97.94 304 THR A CA 1
ATOM 2204 C C . THR A 1 304 ? 71.758 16.237 -74.518 1.00 97.94 304 THR A C 1
ATOM 2206 O O . THR A 1 304 ? 72.949 16.447 -74.782 1.00 97.94 304 THR A O 1
ATOM 2209 N N . ASP A 1 305 ? 70.829 16.138 -75.469 1.00 98.06 305 ASP A N 1
ATOM 2210 C CA . ASP A 1 305 ? 71.113 16.309 -76.894 1.00 98.06 305 ASP A CA 1
ATOM 2211 C C . ASP A 1 305 ? 71.584 17.743 -77.190 1.00 98.06 305 ASP A C 1
ATOM 2213 O O . ASP A 1 305 ? 72.565 17.932 -77.915 1.00 98.06 305 ASP A O 1
ATOM 2217 N N . ILE A 1 306 ? 70.947 18.753 -76.583 1.00 98.31 306 ILE A N 1
ATOM 2218 C CA . ILE A 1 306 ? 71.347 20.164 -76.692 1.00 98.31 306 ILE A CA 1
ATOM 2219 C C . ILE A 1 306 ? 72.769 20.367 -76.158 1.00 98.31 306 ILE A C 1
ATOM 2221 O O . ILE A 1 306 ? 73.592 20.936 -76.872 1.00 98.31 306 ILE A O 1
ATOM 2225 N N . ASP A 1 307 ? 73.101 19.854 -74.968 1.00 98.00 307 ASP A N 1
ATOM 2226 C CA . ASP A 1 307 ? 74.460 19.956 -74.405 1.00 98.00 307 ASP A CA 1
ATOM 2227 C C . ASP A 1 307 ? 75.513 19.303 -75.324 1.00 98.00 307 ASP A C 1
ATOM 2229 O O . ASP A 1 307 ? 76.609 19.834 -75.537 1.00 98.00 307 ASP A O 1
ATOM 2233 N N . THR A 1 308 ? 75.166 18.175 -75.948 1.00 98.00 308 THR A N 1
ATOM 2234 C CA . THR A 1 308 ? 76.035 17.499 -76.923 1.00 98.00 308 THR A CA 1
ATOM 2235 C C . THR A 1 308 ? 76.268 18.359 -78.166 1.00 98.00 308 THR A C 1
ATOM 2237 O O . THR A 1 308 ? 77.413 18.531 -78.598 1.00 98.00 308 THR A O 1
ATOM 2240 N N . VAL A 1 309 ? 75.203 18.938 -78.727 1.00 98.19 309 VAL A N 1
ATOM 2241 C CA . VAL A 1 309 ? 75.286 19.848 -79.879 1.00 98.19 309 VAL A CA 1
ATOM 2242 C C . VAL A 1 309 ? 76.089 21.102 -79.532 1.00 98.19 309 VAL A C 1
ATOM 2244 O O . VAL A 1 309 ? 76.953 21.503 -80.313 1.00 98.19 309 VAL A O 1
ATOM 2247 N N . GLU A 1 310 ? 75.878 21.695 -78.355 1.00 98.12 310 GLU A N 1
ATOM 2248 C CA . GLU A 1 310 ? 76.636 22.859 -77.887 1.00 98.12 310 GLU A CA 1
ATOM 2249 C C . GLU A 1 310 ? 78.137 22.566 -77.775 1.00 98.12 310 GLU A C 1
ATOM 2251 O O . GLU A 1 310 ? 78.963 23.381 -78.201 1.00 98.12 310 GLU A O 1
ATOM 2256 N N . LYS A 1 311 ? 78.516 21.399 -77.238 1.00 97.50 311 LYS A N 1
ATOM 2257 C CA . LYS A 1 311 ? 79.919 20.951 -77.202 1.00 97.50 311 LYS A CA 1
ATOM 2258 C C . LYS A 1 311 ? 80.487 20.789 -78.610 1.00 97.50 311 LYS A C 1
ATOM 2260 O O . LYS A 1 311 ? 81.575 21.299 -78.880 1.00 97.50 311 LYS A O 1
ATOM 2265 N N . GLY A 1 312 ? 79.741 20.148 -79.512 1.00 97.75 312 GLY A N 1
ATOM 2266 C CA . GLY A 1 312 ? 80.132 19.991 -80.915 1.00 97.75 312 GLY A CA 1
ATOM 2267 C C . GLY A 1 312 ? 80.363 21.332 -81.621 1.00 97.75 312 GLY A C 1
ATOM 2268 O O . GLY A 1 312 ? 81.387 21.516 -82.282 1.00 97.75 312 GLY A O 1
ATOM 2269 N N . LEU A 1 313 ? 79.463 22.301 -81.421 1.00 98.06 313 LEU A N 1
ATOM 2270 C CA . LEU A 1 313 ? 79.589 23.666 -81.942 1.00 98.06 313 LEU A CA 1
ATOM 2271 C C . LEU A 1 313 ? 80.828 24.382 -81.395 1.00 98.06 313 LEU A C 1
ATOM 2273 O O . LEU A 1 313 ? 81.557 25.001 -82.171 1.00 98.06 313 LEU A O 1
ATOM 2277 N N . LYS A 1 314 ? 81.110 24.268 -80.089 1.00 97.75 314 LYS A N 1
ATOM 2278 C CA . LYS A 1 314 ? 82.326 24.837 -79.478 1.00 97.75 314 LYS A CA 1
ATOM 2279 C C . LYS A 1 314 ? 83.589 24.280 -80.140 1.00 97.75 314 LYS A C 1
ATOM 2281 O O . LYS A 1 314 ? 84.447 25.062 -80.543 1.00 97.75 314 LYS A O 1
ATOM 2286 N N . THR A 1 315 ? 83.675 22.961 -80.326 1.00 97.69 315 THR A N 1
ATOM 2287 C CA . THR A 1 315 ? 84.808 22.318 -81.016 1.00 97.69 315 THR A CA 1
ATOM 2288 C C . THR A 1 315 ? 84.943 22.786 -82.464 1.00 97.69 315 THR A C 1
ATOM 2290 O O . THR A 1 315 ? 86.042 23.137 -82.894 1.00 97.69 315 THR A O 1
ATOM 2293 N N . ALA A 1 316 ? 83.841 22.828 -83.219 1.00 97.56 316 ALA A N 1
ATOM 2294 C CA . ALA A 1 316 ? 83.854 23.305 -84.600 1.00 97.56 316 ALA A CA 1
ATOM 2295 C C . ALA A 1 316 ? 84.349 24.759 -84.688 1.00 97.56 316 ALA A C 1
ATOM 2297 O O . ALA A 1 316 ? 85.194 25.071 -85.528 1.00 97.56 316 ALA A O 1
ATOM 2298 N N . ASN A 1 317 ? 83.894 25.624 -83.778 1.00 97.62 317 ASN A N 1
ATOM 2299 C CA . ASN A 1 317 ? 84.319 27.020 -83.711 1.00 97.62 317 ASN A CA 1
ATOM 2300 C C . ASN A 1 317 ? 85.822 27.157 -83.395 1.00 97.62 317 ASN A C 1
ATOM 2302 O O . ASN A 1 317 ? 86.512 27.957 -84.026 1.00 97.62 317 ASN A O 1
ATOM 2306 N N . THR A 1 318 ? 86.361 26.332 -82.487 1.00 97.50 318 THR A N 1
ATOM 2307 C CA . THR A 1 318 ? 87.811 26.261 -82.226 1.00 97.50 318 THR A CA 1
ATOM 2308 C C . THR A 1 318 ? 88.591 25.860 -83.479 1.00 97.50 318 THR A C 1
ATOM 2310 O O . THR A 1 318 ? 89.552 26.539 -83.837 1.00 97.50 318 THR A O 1
ATOM 2313 N N . ASN A 1 319 ? 88.154 24.812 -84.186 1.00 97.50 319 ASN A N 1
ATOM 2314 C CA . ASN A 1 319 ? 88.808 24.348 -85.414 1.00 97.50 319 ASN A CA 1
ATOM 2315 C C . ASN A 1 319 ? 88.800 25.417 -86.517 1.00 97.50 319 ASN A C 1
ATOM 2317 O O . ASN A 1 319 ? 89.806 25.599 -87.201 1.00 97.50 319 ASN A O 1
ATOM 2321 N N . ILE A 1 320 ? 87.691 26.150 -86.677 1.00 97.81 320 ILE A N 1
ATOM 2322 C CA . ILE A 1 320 ? 87.600 27.287 -87.607 1.00 97.81 320 ILE A CA 1
ATOM 2323 C C . ILE A 1 320 ? 88.618 28.368 -87.232 1.00 97.81 320 ILE A C 1
ATOM 2325 O O . ILE A 1 320 ? 89.323 28.869 -88.112 1.00 97.81 320 ILE A O 1
ATOM 2329 N N . GLY A 1 321 ? 88.746 28.692 -85.941 1.00 97.12 321 GLY A N 1
ATOM 2330 C CA . GLY A 1 321 ? 89.765 29.617 -85.443 1.00 97.12 321 GLY A CA 1
ATOM 2331 C C . GLY A 1 321 ? 91.184 29.174 -85.815 1.00 97.12 321 GLY A C 1
ATOM 2332 O O . GLY A 1 321 ? 91.926 29.936 -86.432 1.00 97.12 321 GLY A O 1
ATOM 2333 N N . THR A 1 322 ? 91.539 27.915 -85.537 1.00 97.44 322 THR A N 1
ATOM 2334 C CA . THR A 1 322 ? 92.847 27.341 -85.902 1.00 97.44 322 THR A CA 1
ATOM 2335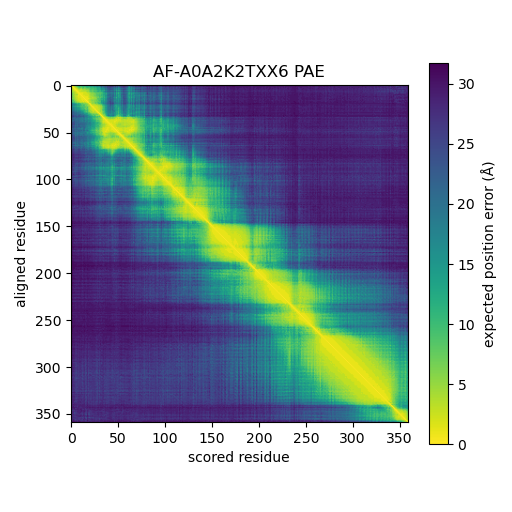 C C . THR A 1 322 ? 93.093 27.365 -87.410 1.00 97.44 322 THR A C 1
ATOM 2337 O O . THR A 1 322 ? 94.162 27.785 -87.853 1.00 97.44 322 THR A O 1
ATOM 2340 N N . ASN A 1 323 ? 92.112 26.957 -88.216 1.00 97.69 323 ASN A N 1
ATOM 2341 C CA . ASN A 1 323 ? 92.230 26.974 -89.674 1.00 97.69 323 ASN A CA 1
ATOM 2342 C C . ASN A 1 323 ? 92.413 28.397 -90.207 1.00 97.69 323 ASN A C 1
ATOM 2344 O O . ASN A 1 323 ? 93.231 28.604 -91.100 1.00 97.69 323 ASN A O 1
ATOM 2348 N N . THR A 1 324 ? 91.721 29.379 -89.625 1.00 97.94 324 THR A N 1
ATOM 2349 C CA . THR A 1 324 ? 91.891 30.799 -89.963 1.00 97.94 324 THR A CA 1
ATOM 2350 C C . THR A 1 324 ? 93.332 31.244 -89.714 1.00 97.94 324 THR A C 1
ATOM 2352 O O . THR A 1 324 ? 93.957 31.817 -90.607 1.00 97.94 324 THR A O 1
ATOM 2355 N N . SER A 1 325 ? 93.905 30.913 -88.550 1.00 97.00 325 SER A N 1
ATOM 2356 C CA . SER A 1 325 ? 95.313 31.202 -88.243 1.00 97.00 325 SER A CA 1
ATOM 2357 C C . SER A 1 325 ? 96.288 30.488 -89.187 1.00 97.00 325 SER A C 1
ATOM 2359 O O . SER A 1 325 ? 97.258 31.094 -89.642 1.00 97.00 325 SER A O 1
ATOM 2361 N N . ASN A 1 326 ? 96.033 29.221 -89.530 1.00 97.50 326 ASN A N 1
ATOM 2362 C CA . ASN A 1 326 ? 96.860 28.467 -90.476 1.00 97.50 326 ASN A CA 1
ATOM 2363 C C . AS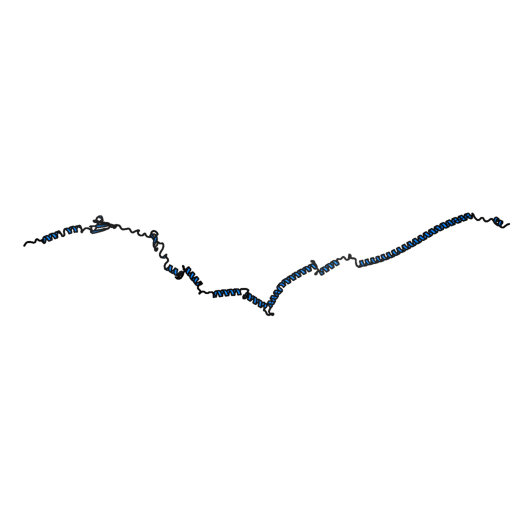N A 1 326 ? 96.827 29.081 -91.883 1.00 97.50 326 ASN A C 1
ATOM 2365 O O . ASN A 1 326 ? 97.870 29.198 -92.523 1.00 97.50 326 ASN A O 1
ATOM 2369 N N . ILE A 1 327 ? 95.653 29.509 -92.356 1.00 97.50 327 ILE A N 1
ATOM 2370 C CA . ILE A 1 327 ? 95.493 30.188 -93.650 1.00 97.50 327 ILE A CA 1
ATOM 2371 C C . ILE A 1 327 ? 96.264 31.509 -93.657 1.00 97.50 327 ILE A C 1
ATOM 2373 O O . ILE A 1 327 ? 97.002 31.766 -94.604 1.00 97.50 327 ILE A O 1
ATOM 2377 N N . GLN A 1 328 ? 96.160 32.313 -92.594 1.00 97.19 328 GLN A N 1
ATOM 2378 C CA . GLN A 1 328 ? 96.941 33.547 -92.455 1.00 97.19 328 GLN A CA 1
ATOM 2379 C C . GLN A 1 328 ? 98.451 33.271 -92.472 1.00 97.19 328 GLN A C 1
ATOM 2381 O O . GLN A 1 328 ? 99.196 33.972 -93.150 1.00 97.19 328 GLN A O 1
ATOM 2386 N N . ASN A 1 329 ? 98.912 32.222 -91.782 1.00 96.81 329 ASN A N 1
ATOM 2387 C CA . ASN A 1 329 ? 100.320 31.819 -91.802 1.00 96.81 329 ASN A CA 1
ATOM 2388 C C . ASN A 1 329 ? 100.783 31.410 -93.209 1.00 96.81 329 ASN A C 1
ATOM 2390 O O . ASN A 1 329 ? 101.850 31.830 -93.656 1.00 96.81 329 ASN A O 1
ATOM 2394 N N . ASN A 1 330 ? 99.973 30.612 -93.908 1.00 97.31 330 ASN A N 1
ATOM 2395 C CA . ASN A 1 330 ? 100.256 30.190 -95.276 1.00 97.31 330 ASN A CA 1
ATOM 2396 C C . ASN A 1 330 ? 100.301 31.385 -96.232 1.00 97.31 330 ASN A C 1
ATOM 2398 O O . ASN A 1 330 ? 101.230 31.464 -97.029 1.00 97.31 330 ASN A O 1
ATOM 2402 N N . LEU A 1 331 ? 99.361 32.329 -96.118 1.00 96.88 331 LEU A N 1
ATOM 2403 C CA . LEU A 1 331 ? 99.365 33.573 -96.889 1.00 96.88 331 LEU A CA 1
ATOM 2404 C C . LEU A 1 331 ? 100.672 34.344 -96.674 1.00 96.88 331 LEU A C 1
ATOM 2406 O O . LEU A 1 331 ? 101.353 34.655 -97.645 1.00 96.88 331 LEU A O 1
ATOM 2410 N N . SER A 1 332 ? 101.083 34.555 -95.419 1.00 95.56 332 SER A N 1
ATOM 2411 C CA . SER A 1 332 ? 102.353 35.223 -95.104 1.00 95.56 332 SER A CA 1
ATOM 2412 C C . SER A 1 332 ? 103.567 34.512 -95.714 1.00 95.56 332 SER A C 1
ATOM 2414 O O . SER A 1 332 ? 104.474 35.169 -96.222 1.00 95.56 332 SER A O 1
ATOM 2416 N N . LYS A 1 333 ? 103.602 33.171 -95.690 1.00 95.75 333 LYS A N 1
ATOM 2417 C CA . LYS A 1 333 ? 104.677 32.381 -96.318 1.00 95.75 333 LYS A CA 1
ATOM 2418 C C . LYS A 1 333 ? 104.679 32.498 -97.841 1.00 95.75 333 LYS A C 1
ATOM 2420 O O . LYS A 1 333 ? 105.755 32.580 -98.423 1.00 95.75 333 LYS A O 1
ATOM 2425 N N . ILE A 1 334 ? 103.506 32.505 -98.475 1.00 93.62 334 ILE A N 1
ATOM 2426 C CA . ILE A 1 334 ? 103.369 32.697 -99.925 1.00 93.62 334 ILE A CA 1
ATOM 2427 C C . ILE A 1 334 ? 103.889 34.082 -100.311 1.00 93.62 334 ILE A C 1
ATOM 2429 O O . ILE A 1 334 ? 104.766 34.164 -101.160 1.00 93.62 334 ILE A O 1
ATOM 2433 N N . THR A 1 335 ? 103.462 35.139 -99.616 1.00 91.69 335 THR A N 1
ATOM 2434 C CA . THR A 1 335 ? 103.964 36.503 -99.849 1.00 91.69 335 THR A CA 1
ATOM 2435 C C . THR A 1 335 ? 105.482 36.601 -99.669 1.00 91.69 335 THR A C 1
ATOM 2437 O O . THR A 1 335 ? 106.162 37.273 -100.441 1.00 91.69 335 THR A O 1
ATOM 2440 N N . ALA A 1 336 ? 106.051 35.901 -98.680 1.00 91.31 336 ALA A N 1
ATOM 2441 C CA . ALA A 1 336 ? 107.502 35.844 -98.504 1.00 91.31 336 ALA A CA 1
ATOM 2442 C C . ALA A 1 336 ? 108.218 35.136 -99.672 1.00 91.31 336 ALA A C 1
ATOM 2444 O O . ALA A 1 336 ? 109.285 35.581 -100.090 1.00 91.31 336 ALA A O 1
ATOM 2445 N N . LEU A 1 337 ? 107.642 34.054 -100.209 1.00 89.75 337 LEU A N 1
ATOM 2446 C CA . LEU A 1 337 ? 108.168 33.368 -101.394 1.00 89.75 337 LEU A CA 1
ATOM 2447 C C . LEU A 1 337 ? 108.070 34.242 -102.648 1.00 89.75 337 LEU A C 1
ATOM 2449 O O . LEU A 1 337 ? 109.046 34.318 -103.389 1.00 89.75 337 LEU A O 1
ATOM 2453 N N . GLU A 1 338 ? 106.940 34.925 -102.856 1.00 87.12 338 GLU A N 1
ATOM 2454 C CA . GLU A 1 338 ? 106.747 35.901 -103.940 1.00 87.12 338 GLU A CA 1
ATOM 2455 C C . GLU A 1 338 ? 107.844 36.978 -103.908 1.00 87.12 338 GLU A C 1
ATOM 2457 O O . GLU A 1 338 ? 108.459 37.267 -104.932 1.00 87.12 338 GLU A O 1
ATOM 2462 N N . GLY A 1 339 ? 108.192 37.485 -102.719 1.00 84.75 339 GLY A N 1
ATOM 2463 C CA . GLY A 1 339 ? 109.294 38.438 -102.550 1.00 84.75 339 GLY A CA 1
ATOM 2464 C C . GLY A 1 339 ? 110.689 37.890 -102.894 1.00 84.75 339 GLY A C 1
ATOM 2465 O O . GLY A 1 339 ? 111.555 38.663 -103.294 1.00 84.75 339 GLY A O 1
ATOM 2466 N N . LEU A 1 340 ? 110.927 36.578 -102.762 1.00 83.50 340 LEU A N 1
ATOM 2467 C CA . LEU A 1 340 ? 112.209 35.948 -103.117 1.00 83.50 340 LEU A CA 1
ATOM 2468 C C . LEU A 1 340 ? 112.351 35.682 -104.621 1.00 83.50 340 LEU A C 1
ATOM 2470 O O . LEU A 1 340 ? 113.469 35.722 -105.132 1.00 83.50 340 LEU A O 1
ATOM 2474 N N . VAL A 1 341 ? 111.253 35.379 -105.321 1.00 80.62 341 VAL A N 1
ATOM 2475 C CA . VAL A 1 341 ? 111.280 35.076 -106.766 1.00 80.62 341 VAL A CA 1
ATOM 2476 C C . VAL A 1 341 ? 111.218 36.326 -107.654 1.00 80.62 341 VAL A C 1
ATOM 2478 O O . VAL A 1 341 ? 111.524 36.225 -108.840 1.00 80.62 341 VAL A O 1
ATOM 2481 N N . GLY A 1 342 ? 110.882 37.495 -107.093 1.00 70.94 342 GLY A N 1
ATOM 2482 C CA . GLY A 1 342 ? 110.770 38.760 -107.832 1.00 70.94 342 GLY A CA 1
ATOM 2483 C C . GLY A 1 342 ? 109.639 38.757 -108.872 1.00 70.94 342 GLY A C 1
ATOM 2484 O O . GLY A 1 342 ? 108.788 37.869 -108.866 1.00 70.94 342 GLY A O 1
ATOM 2485 N N . ASP A 1 343 ? 109.649 39.721 -109.802 1.00 68.81 343 ASP A N 1
ATOM 2486 C CA . ASP A 1 343 ? 108.625 39.907 -110.858 1.00 68.81 343 ASP A CA 1
ATOM 2487 C C . ASP A 1 343 ? 108.661 38.840 -111.979 1.00 68.81 343 ASP A C 1
ATOM 2489 O O . ASP A 1 343 ? 108.222 39.059 -113.109 1.00 68.81 343 ASP A O 1
ATOM 2493 N N . GLY A 1 344 ? 109.152 37.646 -111.657 1.00 66.31 344 GLY A N 1
ATOM 2494 C CA . GLY A 1 344 ? 109.245 36.514 -112.559 1.00 66.31 344 GLY A CA 1
ATOM 2495 C C . GLY A 1 344 ? 110.687 36.146 -112.867 1.00 66.31 344 GLY A C 1
ATOM 2496 O O . GLY A 1 344 ? 111.576 36.984 -112.998 1.00 66.31 344 GLY A O 1
ATOM 2497 N N . PHE A 1 345 ? 110.904 34.842 -113.009 1.00 64.12 345 PHE A N 1
ATOM 2498 C CA . PHE A 1 345 ? 112.110 34.301 -113.610 1.00 64.12 345 PHE A CA 1
ATOM 2499 C C . PHE A 1 345 ? 112.260 34.903 -115.007 1.00 64.12 345 PHE A C 1
ATOM 2501 O O . PHE A 1 345 ? 111.546 34.512 -115.932 1.00 64.12 345 PHE A O 1
ATOM 2508 N N . GLU A 1 346 ? 113.165 35.865 -115.168 1.00 65.75 346 GLU A N 1
ATOM 2509 C CA . GLU A 1 346 ? 113.462 36.397 -116.488 1.00 65.75 346 GLU A CA 1
ATOM 2510 C C . GLU A 1 346 ? 114.113 35.267 -117.301 1.00 65.75 346 GLU A C 1
ATOM 2512 O O . GLU A 1 346 ? 115.112 34.689 -116.848 1.00 65.75 346 GLU A O 1
ATOM 2517 N N . PRO A 1 347 ? 113.528 34.861 -118.449 1.00 68.94 347 PRO A N 1
ATOM 2518 C CA . PRO A 1 347 ? 114.067 33.765 -119.235 1.00 68.94 347 PRO A CA 1
ATOM 2519 C C . PRO A 1 347 ? 115.525 34.069 -119.534 1.00 68.94 347 PRO A C 1
ATOM 2521 O O . PRO A 1 347 ? 115.822 35.139 -120.067 1.00 68.94 347 PRO A O 1
ATOM 2524 N N . ILE A 1 348 ? 116.427 33.138 -119.205 1.00 72.75 348 ILE A N 1
ATOM 2525 C CA . ILE A 1 348 ? 117.846 33.290 -119.533 1.00 72.75 348 ILE A CA 1
ATOM 2526 C C . ILE A 1 348 ? 117.911 33.625 -121.032 1.00 72.75 348 ILE A C 1
ATOM 2528 O O . ILE A 1 348 ? 117.477 32.795 -121.842 1.00 72.75 348 ILE A O 1
ATOM 2532 N N . PRO A 1 349 ? 118.379 34.829 -121.426 1.00 79.81 349 PRO A N 1
ATOM 2533 C CA . PRO A 1 349 ? 118.284 35.278 -122.805 1.00 79.81 349 PRO A CA 1
ATOM 2534 C C . PRO A 1 349 ? 118.909 34.243 -123.729 1.00 79.81 349 PRO A C 1
ATOM 2536 O O . PRO A 1 349 ? 119.954 33.674 -123.409 1.00 79.81 349 PRO A O 1
ATOM 2539 N N . SER A 1 350 ? 118.320 34.002 -124.906 1.00 77.12 350 SER A N 1
ATOM 2540 C CA . SER A 1 350 ? 118.868 33.012 -125.846 1.00 77.12 350 SER A CA 1
ATOM 2541 C C . SER A 1 350 ? 120.340 33.284 -126.184 1.00 77.12 350 SER A C 1
ATOM 2543 O O . SER A 1 350 ? 121.046 32.361 -126.570 1.00 77.12 350 SER A O 1
ATOM 2545 N N . ALA A 1 351 ? 120.808 34.531 -126.034 1.00 78.25 351 ALA A N 1
ATOM 2546 C CA . ALA A 1 351 ? 122.219 34.903 -126.113 1.00 78.25 351 ALA A CA 1
ATOM 2547 C C . ALA A 1 351 ? 123.069 34.244 -125.011 1.00 78.25 351 ALA A C 1
ATOM 2549 O O . ALA A 1 351 ? 124.073 33.613 -125.326 1.00 78.25 351 ALA A O 1
ATOM 2550 N N . SER A 1 352 ? 122.635 34.320 -123.752 1.00 79.12 352 SER A N 1
ATOM 2551 C CA . SER A 1 352 ? 123.278 33.677 -122.599 1.00 79.12 352 SER A CA 1
ATOM 2552 C C . SER A 1 352 ? 123.219 32.146 -122.672 1.00 79.12 352 SER A C 1
ATOM 2554 O O . SER A 1 352 ? 124.142 31.473 -122.224 1.00 79.12 352 SER A O 1
ATOM 2556 N N . ILE A 1 353 ? 122.172 31.575 -123.284 1.00 77.75 353 ILE A N 1
ATOM 2557 C CA . ILE A 1 353 ? 122.112 30.130 -123.570 1.00 77.75 353 ILE A CA 1
ATOM 2558 C C . ILE A 1 353 ? 123.096 29.765 -124.690 1.00 77.75 353 ILE A C 1
ATOM 2560 O O . ILE A 1 353 ? 123.867 28.822 -124.546 1.00 77.75 353 ILE A O 1
ATOM 2564 N N . ARG A 1 354 ? 123.118 30.512 -125.803 1.00 79.69 354 ARG A N 1
ATOM 2565 C CA . ARG A 1 354 ? 124.036 30.245 -126.927 1.00 79.69 354 ARG A CA 1
ATOM 2566 C C . ARG A 1 354 ? 125.505 30.402 -126.534 1.00 79.69 354 ARG A C 1
ATOM 2568 O O . ARG A 1 354 ? 126.321 29.614 -127.003 1.00 79.69 354 ARG A O 1
ATOM 2575 N N . SER A 1 355 ? 125.849 31.353 -125.660 1.00 80.50 355 SER A N 1
ATOM 2576 C CA . SER A 1 355 ? 127.233 31.533 -125.197 1.00 80.50 355 SER A CA 1
ATOM 2577 C C . SER A 1 355 ? 127.766 30.345 -124.393 1.00 80.50 355 SER A C 1
ATOM 2579 O O . SER A 1 355 ? 128.975 30.190 -124.292 1.00 80.50 355 SER A O 1
ATOM 2581 N N . LEU A 1 356 ? 126.896 29.498 -123.828 1.00 77.81 356 LEU A N 1
ATOM 2582 C CA . LEU A 1 356 ? 127.317 28.281 -123.124 1.00 77.81 356 LEU A CA 1
ATOM 2583 C C . LEU A 1 356 ? 127.724 27.143 -124.077 1.00 77.81 356 LEU A C 1
ATOM 2585 O O . LEU A 1 356 ? 128.442 26.239 -123.656 1.00 77.81 356 LEU A O 1
ATOM 2589 N N . PHE A 1 357 ? 127.287 27.174 -125.342 1.00 79.62 357 PHE A N 1
ATOM 2590 C CA . PHE A 1 357 ? 127.492 26.079 -126.304 1.00 79.62 357 PHE A CA 1
ATOM 2591 C C . PHE A 1 357 ? 128.351 26.451 -127.520 1.00 79.62 357 PHE A C 1
ATOM 2593 O O . PHE A 1 357 ? 128.734 25.561 -128.281 1.00 79.62 357 PHE A O 1
ATOM 2600 N N . ASN A 1 358 ? 128.714 27.726 -127.679 1.00 67.75 358 ASN A N 1
ATOM 2601 C CA . ASN A 1 358 ? 129.652 28.174 -128.703 1.00 67.75 358 ASN A CA 1
ATOM 2602 C C . ASN A 1 358 ? 131.008 28.476 -128.056 1.00 67.75 358 ASN A C 1
ATOM 2604 O O . ASN A 1 358 ? 131.138 29.455 -127.324 1.00 67.75 358 ASN A O 1
ATOM 2608 N N . LYS A 1 359 ? 131.992 27.614 -128.328 1.00 58.97 359 LYS A N 1
ATOM 2609 C CA . LYS A 1 359 ? 133.410 27.927 -128.119 1.00 58.97 359 LYS A CA 1
ATOM 2610 C C . LYS A 1 359 ? 133.846 29.100 -128.986 1.00 58.97 359 LYS A C 1
ATOM 2612 O O . LYS A 1 359 ? 133.414 29.130 -130.163 1.00 58.97 359 LYS A O 1
#

Foldseek 3Di:
DDDDDDDDPVNVVVVVVVVDDPVVVVVCVVPVQAFQDWDADPVRFKIFTASDNDDDDSVRGPDMDGHDDDDDPPPVADDAPPEDPQFDWDADPVRHIYGPPDHPVVDDDPVNVVVVCVVLPDDDPPDPDPDSVSVVVVVVVCVVVPPVDDCVVVVVVVVVVVVLVCQCCDCDPNHPNVVVVVVVVCVQVVPDPVGNVNVVVVVVCVVCVCVVVVVVVVVVVVVVVVVVVCVVLPDDPPPDPDPDSVSVVVVVVVVVVVPPPCVVPQDPVRVVVVVVVVVVVVVVVVVVVVVVVVVVVVVVVVVVVVVVVVVVVVVVVVVVVVVVVVVVVVVVVVVVVCVVQDPHDDPCPVVNVVVVVDD

Mean predicted aligned error: 20.98 Å

Secondary structure (DSSP, 8-state):
--------HHHHHHHHHHHSSHHHHHHHHHHTTS--EEEE-TTS-EEEEESSSS-SSGGG-SEEEEPPPPPP-TTSS---TTPPTTEEEEE-TTS-EEEEEEEGGGSPPHHHHHHHHHHH----TT---SSHHHHHHHHHHHHHH-TT---HHHHHHHHHHHHHHHHHHSSSTT-HHHHHHHHHHHHHHSS-GGG-HHHHHHHHHHHTTTHHHHHHHHHHHHHHHHHHHHHHH--PPTT---SSHHHHHHHHHHHHHHTS-GGGS--HHHHHHHHHHHHHHHHHHHHHHHHHHHHHHHHHHHHHHHHHHHHHHHHHHHHHHHHHHHHHHHHHHHHHHHHHHTT------HHHHHTTT--

Sequence (359 aa):
MAKLQYMTLANLTEYNDLLGADLLTKINEAVSPAIKTVSLSDDKQTLYFYTKKAPVTVDDAAFSIPLPAPVDISGKIDKVSNSTAGNLASLTADGSIADSGKKAADFASKSDISNLNAYVGTIPADSNASSVIEYAKEAADKAKADASYDDTELRAKVTANTDAVAILNGTGTGSVSKTVYDAVAEVVAGAPESMDTLKEISDWIQGHSSDAASMNSRIGDNKADIDALKSLIGQLPEGSKAKTIIAYIAEYVTNAVGNIDLSKFALVTDLTAAVGRISKNEAAVTAINEAAAALTARVTTAETDIDTVEKGLKTANTNIGTNTSNIQNNLSKITALEGLVGDGFEPIPSASIRSLFNK

Solvent-accessible surface area (backbone atoms only — not comparable to full-atom values): 21483 Å² total; per-residue (Å²): 141,87,80,91,85,78,84,52,72,65,62,53,47,57,53,52,57,72,77,45,64,67,71,60,48,59,53,46,70,72,57,72,64,59,70,56,37,75,51,67,44,94,87,66,41,33,41,37,35,17,50,44,80,76,68,91,53,79,85,62,37,75,50,72,46,79,53,84,82,85,81,86,66,84,77,82,70,77,79,57,78,90,61,61,92,72,44,41,82,32,71,46,101,86,70,47,72,36,69,55,87,39,38,77,82,78,48,86,47,76,62,54,56,50,52,48,42,69,74,71,50,79,76,58,93,89,55,88,52,92,42,60,69,48,40,54,49,51,53,53,50,46,60,71,65,33,84,84,70,74,58,64,67,57,53,51,49,52,49,53,51,51,53,51,50,51,40,37,72,37,72,50,90,77,5,54,57,36,53,52,50,50,53,51,50,43,62,41,70,63,40,58,85,94,65,29,60,63,34,53,51,50,53,47,50,66,76,48,70,54,49,70,59,52,51,52,50,52,51,50,50,52,49,52,50,51,54,51,49,44,65,75,74,49,75,79,61,89,89,57,88,48,93,42,67,69,51,40,50,52,52,51,50,50,52,55,58,71,65,51,66,62,85,81,48,83,48,71,69,55,52,52,52,50,52,55,51,49,55,53,50,54,53,51,52,52,54,50,53,53,52,49,53,53,50,52,53,52,49,55,49,49,55,53,52,48,54,52,50,52,52,51,51,52,52,51,52,52,51,51,51,51,50,52,54,50,50,54,51,50,49,54,52,49,55,53,49,49,67,73,54,54,102,53,82,73,73,77,48,70,66,65,54,47,60,76,75,56,131

pLDDT: mean 85.2, std 10.72, range [46.47, 98.44]